Protein AF-A0A0N4XBZ2-F1 (afdb_monomer)

Sequence (329 aa):
MSSLRLQEIYVKHSEMHYFHEVLDFIDYMLSVRQKILSGGVPSEELNCLRIQLAKKIDRGNMLLSLNVTIRNEHGLAFDPDSISFLQTYAEHQNAQKRVAVDSSQVDANEKTPKAFCVLLRVQSIELQMKQNCEISMVLYDFERKQHASDTFTFIWKSNESNSRDLNISGLFANFNQSDIGRRFVLITRVARIAPVEHTSSTLRRNQEPGPTSLYCRQVFAFDFFDMTSVFTNPQPSHDAKDKVIFLNKDQNFDQLLKSLQTTAKVPKLSASSGQPSFIFEDFNDGKILISTQVYTNGLSELKLRRPYLFTRNPPTIISRCDYAGPASG

InterPro domains:
  IPR026791 Dedicator of cytokinesis [PTHR45653] (7-315)
  IPR032376 Dedicator of cytokinesis, N-terminal domain [PF16172] (4-208)
  IPR042455 Dedicator of cytokinesis, N-terminal, subdomain 1 [G3DSA:1.20.1270.350] (3-82)

Structure (mmCIF, N/CA/C/O backbone):
data_AF-A0A0N4XBZ2-F1
#
_entry.id   AF-A0A0N4XBZ2-F1
#
loop_
_atom_site.group_PDB
_atom_site.id
_atom_site.type_symbol
_atom_site.label_atom_id
_atom_site.label_alt_id
_atom_site.label_comp_id
_atom_site.label_asym_id
_atom_site.label_entity_id
_atom_site.label_seq_id
_atom_site.pdbx_PDB_ins_code
_atom_site.Cartn_x
_atom_site.Cartn_y
_atom_site.Cartn_z
_atom_site.occupancy
_atom_site.B_iso_or_equiv
_atom_site.auth_seq_id
_atom_site.auth_comp_id
_atom_site.auth_asym_id
_atom_site.auth_atom_id
_atom_site.pdbx_PDB_model_num
ATOM 1 N N . MET A 1 1 ? -10.948 14.553 27.674 1.00 50.72 1 MET A N 1
ATOM 2 C CA . MET A 1 1 ? -9.859 14.121 28.576 1.00 50.72 1 MET A CA 1
ATOM 3 C C . MET A 1 1 ? -9.055 15.331 28.993 1.00 50.72 1 MET A C 1
ATOM 5 O O . MET A 1 1 ? -8.586 16.052 28.122 1.00 50.72 1 MET A O 1
ATOM 9 N N . SER A 1 2 ? -8.922 15.577 30.292 1.00 50.09 2 SER A N 1
ATOM 10 C CA . SER A 1 2 ? -8.006 16.592 30.810 1.00 50.09 2 SER A CA 1
ATOM 11 C C . SER A 1 2 ? -6.560 16.090 30.698 1.00 50.09 2 SER A C 1
ATOM 13 O O . SER A 1 2 ? -6.276 14.938 31.016 1.00 50.09 2 SER A O 1
ATOM 15 N N . SER A 1 3 ? -5.649 16.963 30.254 1.00 56.03 3 SER A N 1
ATOM 16 C CA . SER A 1 3 ? -4.202 16.698 30.105 1.00 56.03 3 SER A CA 1
ATOM 17 C C . SER A 1 3 ? -3.565 16.050 31.352 1.00 56.03 3 SER A C 1
ATOM 19 O O . SER A 1 3 ? -2.695 15.190 31.252 1.00 56.03 3 SER A O 1
ATOM 21 N N . LEU A 1 4 ? -4.085 16.389 32.535 1.00 62.44 4 LEU A N 1
ATOM 22 C CA . LEU A 1 4 ? -3.616 15.919 33.841 1.00 62.44 4 LEU A CA 1
ATOM 23 C C . LEU A 1 4 ? -3.725 14.396 34.026 1.00 62.44 4 LEU A C 1
ATOM 25 O O . LEU A 1 4 ? -2.802 13.766 34.532 1.00 62.44 4 LEU A O 1
ATOM 29 N N . ARG A 1 5 ? -4.813 13.772 33.559 1.00 68.31 5 ARG A N 1
ATOM 30 C CA . ARG A 1 5 ? -5.012 12.319 33.705 1.00 68.31 5 ARG A CA 1
ATOM 31 C C . ARG A 1 5 ? -4.045 11.509 32.843 1.00 68.31 5 ARG A C 1
ATOM 33 O O . ARG A 1 5 ? -3.635 10.428 33.244 1.00 68.31 5 ARG A O 1
ATOM 40 N N . LEU A 1 6 ? -3.659 12.028 31.676 1.00 66.06 6 LEU A N 1
ATOM 41 C CA . LEU A 1 6 ? -2.675 11.365 30.816 1.00 66.06 6 LEU A CA 1
ATOM 42 C C . LEU A 1 6 ? -1.284 11.372 31.451 1.00 66.06 6 LEU A C 1
ATOM 44 O O . LEU A 1 6 ? -0.578 10.375 31.353 1.00 66.06 6 LEU A O 1
ATOM 48 N N . GLN A 1 7 ? -0.919 12.452 32.146 1.00 66.00 7 GLN A N 1
ATOM 49 C CA . GLN A 1 7 ? 0.324 12.503 32.917 1.00 66.00 7 GLN A CA 1
ATOM 50 C C . GLN A 1 7 ? 0.313 11.483 34.062 1.00 66.00 7 GLN A C 1
ATOM 52 O O . GLN A 1 7 ? 1.292 10.767 34.240 1.00 66.00 7 GLN A O 1
ATOM 57 N N . GLU A 1 8 ? -0.802 11.340 34.784 1.00 71.44 8 GLU A N 1
ATOM 58 C CA . GLU A 1 8 ? -0.942 10.323 35.839 1.00 71.44 8 GLU A CA 1
ATOM 59 C C . GLU A 1 8 ? -0.828 8.887 35.302 1.00 71.44 8 GLU A C 1
ATOM 61 O O . GLU A 1 8 ? -0.140 8.057 35.897 1.00 71.44 8 GLU A O 1
ATOM 66 N N . ILE A 1 9 ? -1.469 8.595 34.164 1.00 67.12 9 ILE A N 1
ATOM 67 C CA . ILE A 1 9 ? -1.391 7.284 33.501 1.00 67.12 9 ILE A CA 1
ATOM 68 C C . ILE A 1 9 ? 0.038 7.017 33.015 1.00 67.12 9 ILE A C 1
ATOM 70 O O . ILE A 1 9 ? 0.555 5.919 33.202 1.00 67.12 9 ILE A O 1
ATOM 74 N N . TYR A 1 10 ? 0.6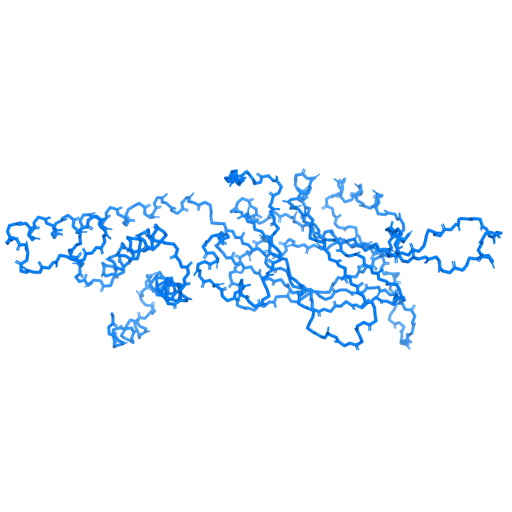96 8.026 32.437 1.00 67.06 10 TYR A N 1
ATOM 75 C CA . TYR A 1 10 ? 2.077 7.924 31.975 1.00 67.06 10 TYR A CA 1
ATOM 76 C C . TYR A 1 10 ? 3.050 7.673 33.129 1.00 67.06 10 TYR A C 1
ATOM 78 O O . TYR A 1 10 ? 3.983 6.900 32.982 1.00 67.06 10 TYR A O 1
ATOM 86 N N . VAL A 1 11 ? 2.837 8.255 34.308 1.00 72.06 11 VAL A N 1
ATOM 87 C CA . VAL A 1 11 ? 3.696 7.990 35.477 1.00 72.06 11 VAL A CA 1
ATOM 88 C C . VAL A 1 11 ? 3.539 6.550 35.989 1.00 72.06 11 VAL A C 1
ATOM 90 O O . VAL A 1 11 ? 4.509 5.973 36.469 1.00 72.06 11 VAL A O 1
ATOM 93 N N . LYS A 1 12 ? 2.359 5.936 35.832 1.00 69.88 12 LYS A N 1
ATOM 94 C CA . LYS A 1 12 ? 2.059 4.555 36.268 1.00 69.88 12 LYS A CA 1
ATOM 95 C C . LYS A 1 12 ? 2.174 3.502 35.154 1.00 69.88 12 LYS A C 1
ATOM 97 O O . LYS A 1 12 ? 1.748 2.364 35.335 1.00 69.88 12 LYS A O 1
ATOM 102 N N . HIS A 1 13 ? 2.724 3.867 33.993 1.00 66.25 13 HIS A N 1
ATOM 103 C CA . HIS A 1 13 ? 2.667 3.048 32.775 1.00 66.25 13 HIS A CA 1
ATOM 104 C C . HIS A 1 13 ? 3.322 1.662 32.906 1.00 66.25 13 HIS A C 1
ATOM 106 O O . HIS A 1 13 ? 2.907 0.737 32.214 1.00 66.25 13 HIS A O 1
ATOM 112 N N . SER A 1 14 ? 4.303 1.495 33.800 1.00 59.41 14 SER A N 1
ATOM 113 C CA . SER A 1 14 ? 4.997 0.220 34.033 1.00 59.41 14 SER A CA 1
ATOM 114 C C . SER A 1 14 ? 4.097 -0.893 34.585 1.00 59.41 14 SER A C 1
ATOM 116 O O . SER A 1 14 ? 4.443 -2.062 34.458 1.00 59.41 14 SER A O 1
ATOM 118 N N . GLU A 1 15 ? 2.944 -0.548 35.167 1.00 61.72 15 GLU A N 1
ATOM 119 C CA . GLU A 1 15 ? 1.984 -1.492 35.766 1.00 61.72 15 GLU A CA 1
ATOM 120 C C . GLU A 1 15 ? 0.685 -1.621 34.946 1.00 61.72 15 GLU A C 1
ATOM 122 O O . GLU A 1 15 ? -0.239 -2.341 35.323 1.00 61.72 15 GLU A O 1
ATOM 127 N N . MET A 1 16 ? 0.590 -0.917 33.814 1.00 65.81 16 MET A N 1
ATOM 128 C CA . MET A 1 16 ? -0.647 -0.763 33.046 1.00 65.81 16 MET A CA 1
ATOM 129 C C . MET A 1 16 ? -0.583 -1.560 31.741 1.00 65.81 16 MET A C 1
ATOM 131 O O . MET A 1 16 ? -0.179 -1.043 30.700 1.00 65.81 16 MET A O 1
ATOM 135 N N . HIS A 1 17 ? -1.051 -2.810 31.771 1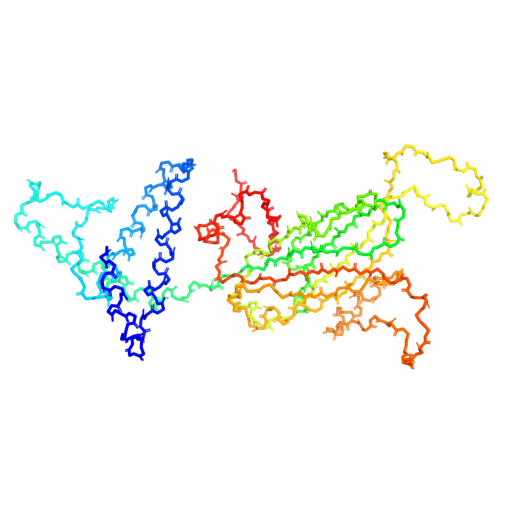.00 68.94 17 HIS A N 1
ATOM 136 C CA . HIS A 1 17 ? -1.089 -3.697 30.595 1.00 68.94 17 HIS A CA 1
ATOM 137 C C . HIS A 1 17 ? -1.880 -3.136 29.398 1.00 68.94 17 HIS A C 1
ATOM 139 O O . HIS A 1 17 ? -1.663 -3.555 28.266 1.00 68.94 17 HIS A O 1
ATOM 145 N N . TYR A 1 18 ? -2.761 -2.163 29.631 1.00 70.00 18 TYR A N 1
ATOM 146 C CA . TYR A 1 18 ? -3.612 -1.536 28.620 1.00 70.00 18 TYR A CA 1
ATOM 147 C C . TYR A 1 18 ? -3.115 -0.164 28.135 1.00 70.00 18 TYR A C 1
ATOM 149 O O . TYR A 1 18 ? -3.798 0.515 27.368 1.00 70.00 18 TYR A O 1
ATOM 157 N N . PHE A 1 19 ? -1.923 0.275 28.557 1.00 74.38 19 PHE A N 1
ATOM 158 C CA . PHE A 1 19 ? -1.383 1.585 28.178 1.00 74.38 19 PHE A CA 1
ATOM 159 C C . PHE A 1 19 ? -1.234 1.750 26.657 1.00 74.38 19 PHE A C 1
ATOM 161 O O . PHE A 1 19 ? -1.589 2.793 26.110 1.00 74.38 19 PHE A O 1
ATOM 168 N N . HIS A 1 20 ? -0.773 0.706 25.960 1.00 73.94 20 HIS A N 1
ATOM 169 C CA . HIS A 1 20 ? -0.638 0.734 24.502 1.00 73.94 20 HIS A CA 1
ATOM 170 C C . HIS A 1 20 ? -1.999 0.856 23.797 1.00 73.94 20 HIS A C 1
ATOM 172 O O . HIS A 1 20 ? -2.135 1.658 22.878 1.00 73.94 20 HIS A O 1
ATOM 178 N N . GLU A 1 21 ? -3.029 0.161 24.295 1.00 73.88 21 GLU A N 1
ATOM 179 C CA . GLU A 1 21 ? -4.399 0.250 23.768 1.00 73.88 21 GLU A CA 1
ATOM 180 C C . GLU A 1 21 ? -4.964 1.675 23.922 1.00 73.88 21 GLU A C 1
ATOM 182 O O . GLU A 1 21 ? -5.586 2.215 23.008 1.00 73.88 21 GLU A O 1
ATOM 187 N N . VAL A 1 22 ? -4.678 2.340 25.049 1.00 77.50 22 VAL A N 1
ATOM 188 C CA . VAL A 1 22 ? -5.063 3.743 25.274 1.00 77.50 22 VAL A CA 1
ATOM 189 C C . VAL A 1 22 ? -4.356 4.684 24.296 1.00 77.50 22 VAL A C 1
ATOM 191 O O . VAL A 1 22 ? -4.998 5.589 23.758 1.00 77.50 22 VAL A O 1
ATOM 194 N N . LEU A 1 23 ? -3.060 4.485 24.038 1.00 80.75 23 LEU A N 1
ATOM 195 C CA . LEU A 1 23 ? -2.320 5.286 23.057 1.00 80.75 23 LEU A CA 1
ATOM 196 C C . LEU A 1 23 ? -2.861 5.089 21.637 1.00 80.75 23 LEU A C 1
ATOM 198 O O . LEU A 1 23 ? -3.063 6.075 20.929 1.00 80.75 23 LEU A O 1
ATOM 202 N N . ASP A 1 24 ? -3.166 3.849 21.253 1.00 76.62 24 ASP A N 1
ATOM 203 C CA . ASP A 1 24 ? -3.782 3.531 19.964 1.00 76.62 24 ASP A CA 1
ATOM 204 C C . ASP A 1 24 ? -5.154 4.186 19.804 1.00 76.62 24 ASP A C 1
ATOM 206 O O . ASP A 1 24 ? -5.482 4.699 18.727 1.00 76.62 24 ASP A O 1
ATOM 210 N N . PHE A 1 25 ? -5.957 4.220 20.874 1.00 81.06 25 PHE A N 1
ATOM 211 C CA . PHE A 1 25 ? -7.207 4.968 20.865 1.00 81.06 25 PHE A CA 1
ATOM 212 C C . PHE A 1 25 ? -6.957 6.456 20.667 1.00 81.06 25 PHE A C 1
ATOM 214 O O . PHE A 1 25 ? -7.593 7.051 19.804 1.00 81.06 25 PHE A O 1
ATOM 221 N N . ILE A 1 26 ? -6.029 7.065 21.403 1.00 83.00 26 ILE A N 1
ATOM 222 C CA . ILE A 1 26 ? -5.733 8.497 21.265 1.00 83.00 26 ILE A CA 1
ATOM 223 C C . ILE A 1 26 ? -5.278 8.833 19.840 1.00 83.00 26 ILE A C 1
ATOM 225 O O . ILE A 1 26 ? -5.805 9.783 19.257 1.00 83.00 26 ILE A O 1
ATOM 229 N N . ASP A 1 27 ? -4.373 8.043 19.258 1.00 80.94 27 ASP A N 1
ATOM 230 C CA . ASP A 1 27 ? -3.889 8.229 17.884 1.00 80.94 27 ASP A CA 1
ATOM 231 C C . ASP A 1 27 ? -5.041 8.162 16.872 1.00 80.94 27 ASP A C 1
ATOM 233 O O . ASP A 1 27 ? -5.241 9.083 16.075 1.00 80.94 27 ASP A O 1
ATOM 237 N N . TYR A 1 28 ? -5.894 7.138 16.986 1.00 81.50 28 TYR A N 1
ATOM 238 C CA . TYR A 1 28 ? -7.099 7.018 16.167 1.00 81.50 28 TYR A CA 1
ATOM 239 C C . TYR A 1 28 ? -8.035 8.231 16.328 1.00 81.50 28 TYR A C 1
ATOM 241 O O . TYR A 1 28 ? -8.613 8.710 15.351 1.00 81.50 28 TYR A O 1
ATOM 249 N N . MET A 1 29 ? -8.189 8.779 17.539 1.00 84.62 29 MET A N 1
ATOM 250 C CA . MET A 1 29 ? -9.061 9.939 17.759 1.00 84.62 29 MET A CA 1
ATOM 251 C C . MET A 1 29 ? -8.513 11.240 17.213 1.00 84.62 29 MET A C 1
ATOM 253 O O . MET A 1 29 ? -9.278 12.046 16.674 1.00 84.62 29 MET A O 1
ATOM 257 N N . LEU A 1 30 ? -7.202 11.429 17.286 1.00 85.88 30 LEU A N 1
ATOM 258 C CA . LEU A 1 30 ? -6.545 12.560 16.652 1.00 85.88 30 LEU A CA 1
ATOM 259 C C . LEU A 1 30 ? -6.655 12.476 15.128 1.00 85.88 30 LEU A C 1
ATOM 261 O O . LEU A 1 30 ? -6.949 13.490 14.493 1.00 85.88 30 LEU A O 1
ATOM 265 N N . SER A 1 31 ? -6.518 11.282 14.549 1.00 83.12 31 SER A N 1
ATOM 266 C CA . SER A 1 31 ? -6.612 11.095 13.101 1.00 83.12 31 SER A CA 1
ATOM 267 C C . SER A 1 31 ? -8.033 11.330 12.571 1.00 83.12 31 SER A C 1
ATOM 269 O O . SER A 1 31 ? -8.220 12.056 11.592 1.00 83.12 31 SER A O 1
ATOM 271 N N . VAL A 1 32 ? -9.059 10.812 13.262 1.00 83.81 32 VAL A N 1
ATOM 272 C CA . VAL A 1 32 ? -10.469 11.087 12.937 1.00 83.81 32 VAL A CA 1
ATOM 273 C C . VAL A 1 32 ? -10.766 12.580 13.062 1.00 83.81 32 VAL A C 1
ATOM 275 O O . VAL A 1 32 ? -11.384 13.157 12.168 1.00 83.81 32 VAL A O 1
ATOM 278 N N . ARG A 1 33 ? -10.288 13.239 14.127 1.00 87.19 33 ARG A N 1
ATOM 279 C CA . ARG A 1 33 ? -10.445 14.690 14.297 1.00 87.19 33 ARG A CA 1
ATOM 280 C C . ARG A 1 33 ? -9.815 15.454 13.135 1.00 87.19 33 ARG A C 1
ATOM 282 O O . ARG A 1 33 ? -10.457 16.346 12.589 1.00 87.19 33 ARG A O 1
ATOM 289 N N . GLN A 1 34 ? -8.590 15.106 12.746 1.00 84.38 34 GLN A N 1
ATOM 290 C CA . GLN A 1 34 ? -7.905 15.741 11.621 1.00 84.38 34 GLN A CA 1
ATOM 291 C C . GLN A 1 34 ? -8.692 15.573 10.316 1.00 84.38 34 GLN A C 1
ATOM 293 O O . GLN A 1 34 ? -8.839 16.540 9.574 1.00 84.38 34 GLN A O 1
ATOM 298 N N . LYS A 1 35 ? -9.250 14.382 10.069 1.00 81.06 35 LYS A N 1
ATOM 299 C CA . LYS A 1 35 ? -10.081 14.097 8.893 1.00 81.06 35 LYS A CA 1
ATOM 300 C C . LYS A 1 35 ? -11.396 14.881 8.879 1.00 81.06 35 LYS A C 1
ATOM 302 O O . LYS A 1 35 ? -11.819 15.345 7.830 1.00 81.06 35 LYS A O 1
ATOM 307 N N . ILE A 1 36 ? -12.047 15.056 10.027 1.00 82.00 36 ILE A N 1
ATOM 308 C CA . ILE A 1 36 ? -13.262 15.883 10.115 1.00 82.00 36 ILE A CA 1
ATOM 309 C C . ILE A 1 36 ? -12.919 17.356 9.841 1.00 82.00 36 ILE A C 1
ATOM 311 O O . ILE A 1 36 ? -13.639 18.036 9.114 1.00 82.00 36 ILE A O 1
ATOM 315 N N . LEU A 1 37 ? -11.803 17.842 10.394 1.00 84.00 37 LEU A N 1
ATOM 316 C CA . LEU A 1 37 ? -11.367 19.233 10.248 1.00 84.00 37 LEU A CA 1
ATOM 317 C C . LEU A 1 37 ? -10.812 19.569 8.859 1.00 84.00 37 LEU A C 1
ATOM 319 O O . LEU A 1 37 ? -10.820 20.739 8.491 1.00 84.00 37 LEU A O 1
ATOM 323 N N . SER A 1 38 ? -10.343 18.586 8.084 1.00 82.25 38 SER A N 1
ATOM 324 C CA . SER A 1 38 ? -9.816 18.837 6.736 1.00 82.25 38 SER A CA 1
ATOM 325 C C . SER A 1 38 ? -10.883 19.298 5.740 1.00 82.25 38 SER A C 1
ATOM 327 O O . SER A 1 38 ? -10.534 19.804 4.678 1.00 82.25 38 SER A O 1
ATOM 329 N N . GLY A 1 39 ? -12.170 19.131 6.066 1.00 75.50 39 GLY A N 1
ATOM 330 C CA . GLY A 1 39 ? -13.272 19.368 5.136 1.00 75.50 39 GLY A CA 1
ATOM 331 C C . GLY A 1 39 ? -13.334 18.305 4.031 1.00 75.50 39 GLY A C 1
ATOM 332 O O . GLY A 1 39 ? -12.382 17.561 3.802 1.00 75.50 39 GLY A O 1
ATOM 333 N N . GLY A 1 40 ? -14.486 18.188 3.365 1.00 79.19 40 GLY A N 1
ATOM 334 C CA . GLY A 1 40 ? -14.662 17.277 2.222 1.00 79.19 40 GLY A CA 1
ATOM 335 C C . GLY A 1 40 ? -15.021 15.823 2.558 1.00 79.19 40 GLY A C 1
ATOM 336 O O . GLY A 1 40 ? -14.989 14.980 1.667 1.00 79.19 40 GLY A O 1
ATOM 337 N N . VAL A 1 41 ? -15.385 15.514 3.806 1.00 79.44 41 VAL A N 1
ATOM 338 C CA . VAL A 1 41 ? -15.916 14.190 4.174 1.00 79.44 41 VAL A CA 1
ATOM 339 C C . VAL A 1 41 ? -17.427 14.151 3.889 1.00 79.44 41 VAL A C 1
ATOM 341 O O . VAL A 1 41 ? -18.148 15.014 4.400 1.00 79.44 41 VAL A O 1
ATOM 344 N N . PRO A 1 42 ? -17.938 13.185 3.103 1.00 86.31 42 PRO A N 1
ATOM 345 C CA . PRO A 1 42 ? -19.371 13.027 2.856 1.00 86.31 42 PRO A CA 1
ATOM 346 C C . PRO A 1 42 ? -20.179 12.858 4.150 1.00 86.31 42 PRO A C 1
ATOM 348 O O . PRO A 1 42 ? -19.699 12.276 5.122 1.00 86.31 42 PRO A O 1
ATOM 351 N N . SER A 1 43 ? -21.436 13.317 4.157 1.00 83.06 43 SER A N 1
ATOM 352 C CA . SER A 1 43 ? -22.294 13.285 5.357 1.00 83.06 43 SER A CA 1
ATOM 353 C C . SER A 1 43 ? -22.499 11.870 5.916 1.00 83.06 43 SER A C 1
ATOM 355 O O . SER A 1 43 ? -22.466 11.677 7.131 1.00 83.06 43 SER A O 1
ATOM 357 N N . GLU A 1 44 ? -22.617 10.874 5.037 1.00 84.06 44 GLU A N 1
ATOM 358 C CA . GLU A 1 44 ? -22.740 9.469 5.437 1.00 84.06 44 GLU A CA 1
ATOM 359 C C . GLU A 1 44 ? -21.476 8.961 6.146 1.00 84.06 44 GLU A C 1
ATOM 361 O O . GLU A 1 44 ? -21.535 8.369 7.225 1.00 84.06 44 GLU A O 1
ATOM 366 N N . GLU A 1 45 ? -20.304 9.278 5.593 1.00 83.56 45 GLU A N 1
ATOM 367 C CA . GLU A 1 45 ? -19.026 8.917 6.202 1.00 83.56 45 GLU A CA 1
ATOM 368 C C . GLU A 1 45 ? -18.819 9.642 7.543 1.00 83.56 45 GLU A C 1
ATOM 370 O O . GLU A 1 45 ? -18.351 9.032 8.504 1.00 83.56 45 GLU A O 1
ATOM 375 N N . LEU A 1 46 ? -19.238 10.907 7.657 1.00 85.06 46 LEU A N 1
ATOM 376 C CA . LEU A 1 46 ? -19.224 11.646 8.924 1.00 85.06 46 LEU A CA 1
ATOM 377 C C . LEU A 1 46 ? -20.117 10.996 9.989 1.00 85.06 46 LEU A C 1
ATOM 379 O O . LEU A 1 46 ? -19.699 10.880 11.144 1.00 85.06 46 LEU A O 1
ATOM 383 N N . ASN A 1 47 ? -21.321 10.550 9.621 1.00 85.31 47 ASN A N 1
ATOM 384 C CA . ASN A 1 47 ? -22.226 9.854 10.538 1.00 85.31 47 ASN A CA 1
ATOM 385 C C . ASN A 1 47 ? -21.614 8.539 11.035 1.00 85.31 47 ASN A C 1
ATOM 387 O O . ASN A 1 47 ? -21.613 8.278 12.242 1.00 85.31 47 ASN A O 1
ATOM 391 N N . CYS A 1 48 ? -21.034 7.749 10.130 1.00 85.50 48 CYS A N 1
ATOM 392 C CA . CYS A 1 48 ? -20.346 6.510 10.481 1.00 85.50 48 CYS A CA 1
ATOM 393 C C . CYS A 1 48 ? -19.153 6.771 11.417 1.00 85.50 48 CYS A C 1
ATOM 395 O O . CYS A 1 48 ? -19.039 6.147 12.478 1.00 85.50 48 CYS A O 1
ATOM 397 N N . LEU A 1 49 ? -18.308 7.756 11.086 1.00 85.81 49 LEU A N 1
ATOM 398 C CA . LEU A 1 49 ? -17.172 8.157 11.918 1.00 85.81 49 LEU A CA 1
ATOM 399 C C . LEU A 1 49 ? -17.618 8.600 13.313 1.00 85.81 49 LEU A C 1
ATOM 401 O O . LEU A 1 49 ? -16.987 8.200 14.288 1.00 85.81 49 LEU A O 1
ATOM 405 N N . ARG A 1 50 ? -18.710 9.366 13.433 1.00 87.19 50 ARG A N 1
ATOM 406 C CA . ARG A 1 50 ? -19.256 9.811 14.727 1.00 87.19 50 ARG A CA 1
ATOM 407 C C . ARG A 1 50 ? -19.667 8.636 15.609 1.00 87.19 50 ARG A C 1
ATOM 409 O O . ARG A 1 50 ? -19.312 8.613 16.787 1.00 87.19 50 ARG A O 1
ATOM 416 N N . ILE A 1 51 ? -20.395 7.668 15.058 1.00 88.12 51 ILE A N 1
ATOM 417 C CA . ILE A 1 51 ? -20.851 6.494 15.815 1.00 88.12 51 ILE A CA 1
ATOM 418 C C . ILE A 1 51 ? -19.645 5.667 16.280 1.00 88.12 51 ILE A C 1
ATOM 420 O O . ILE A 1 51 ? -19.574 5.275 17.444 1.00 88.12 51 ILE A O 1
ATOM 424 N N . GLN A 1 52 ? -18.657 5.445 15.409 1.00 85.94 52 GLN A N 1
ATOM 425 C CA . GLN A 1 52 ? -17.439 4.710 15.772 1.00 85.94 52 GLN A CA 1
ATOM 426 C C . GLN A 1 52 ? -16.585 5.449 16.813 1.00 85.94 52 GLN A C 1
ATOM 428 O O . GLN A 1 52 ? -16.062 4.832 17.741 1.00 85.94 52 GLN A O 1
ATOM 433 N N . LEU A 1 53 ? -16.455 6.769 16.667 1.00 87.88 53 LEU A N 1
ATOM 434 C CA . LEU A 1 53 ? -15.790 7.676 17.604 1.00 87.88 53 LEU A CA 1
ATOM 435 C C . LEU A 1 53 ? -16.429 7.585 18.994 1.00 87.88 53 LEU A C 1
ATOM 437 O O . LEU A 1 53 ? -15.722 7.377 19.975 1.00 87.88 53 LEU A O 1
ATOM 441 N N . ALA A 1 54 ? -17.758 7.670 19.072 1.00 88.50 54 ALA A N 1
ATOM 442 C CA . ALA A 1 54 ? -18.505 7.536 20.319 1.00 88.50 54 ALA A CA 1
ATOM 443 C C . ALA A 1 54 ? -18.219 6.199 21.022 1.00 88.50 54 ALA A C 1
ATOM 445 O O . ALA A 1 54 ? -17.828 6.200 22.187 1.00 88.50 54 ALA A O 1
ATOM 446 N N . LYS A 1 55 ? -18.306 5.077 20.295 1.00 86.94 55 LYS A N 1
ATOM 447 C CA . LYS A 1 55 ? -18.017 3.739 20.841 1.00 86.94 55 LYS A CA 1
ATOM 448 C C . LYS A 1 55 ? -16.591 3.617 21.386 1.00 86.94 55 LYS A C 1
ATOM 450 O O . LYS A 1 55 ? -16.392 3.114 22.488 1.00 86.94 55 LYS A O 1
ATOM 455 N N . LYS A 1 56 ? -15.591 4.104 20.640 1.00 85.88 56 LYS A N 1
ATOM 456 C CA . LYS A 1 56 ? -14.182 4.064 21.070 1.00 85.88 56 LYS A CA 1
ATOM 457 C C . LYS A 1 56 ? -13.906 4.963 22.276 1.00 85.88 56 LYS A C 1
ATOM 459 O O . LYS A 1 56 ? -13.148 4.560 23.153 1.00 85.88 56 LYS A O 1
ATOM 464 N N . ILE A 1 57 ? -14.546 6.131 22.366 1.00 87.81 57 ILE A N 1
ATOM 465 C CA . ILE A 1 57 ? -14.467 6.993 23.557 1.00 87.81 57 ILE A CA 1
ATOM 466 C C . ILE A 1 57 ? -15.064 6.284 24.771 1.00 87.81 57 ILE A C 1
ATOM 468 O O . ILE A 1 57 ? -14.444 6.263 25.830 1.00 87.81 57 ILE A O 1
ATOM 472 N N . ASP A 1 58 ? -16.248 5.695 24.622 1.00 88.19 58 ASP A N 1
ATOM 473 C CA . ASP A 1 58 ? -16.942 5.026 25.721 1.00 88.19 58 ASP A CA 1
ATOM 474 C C . ASP A 1 58 ? -16.150 3.801 26.221 1.00 88.19 58 ASP A C 1
ATOM 476 O O . ASP A 1 58 ? -16.038 3.590 27.430 1.00 88.19 58 ASP A O 1
ATOM 480 N N . ARG A 1 59 ? -15.491 3.065 25.312 1.00 83.25 59 ARG A N 1
ATOM 481 C CA . ARG A 1 59 ? -14.526 2.006 25.655 1.00 83.25 59 ARG A CA 1
ATOM 482 C C . ARG A 1 59 ? -13.297 2.545 26.383 1.00 83.25 59 ARG A C 1
ATOM 484 O O . ARG A 1 59 ? -12.929 2.007 27.423 1.00 83.25 59 ARG A O 1
ATOM 491 N N . GLY A 1 60 ? -12.677 3.609 25.873 1.00 83.06 60 GLY A N 1
ATOM 492 C CA . GLY A 1 60 ? -11.539 4.249 26.534 1.00 83.06 60 GLY A CA 1
ATOM 493 C C . GLY A 1 60 ? -11.895 4.742 27.939 1.00 83.06 60 GLY A C 1
ATOM 494 O O . GLY A 1 60 ? -11.104 4.588 28.865 1.00 83.06 60 GLY A O 1
ATOM 495 N N . ASN A 1 61 ? -13.111 5.263 28.124 1.00 87.00 61 ASN A N 1
ATOM 496 C CA . ASN A 1 61 ? -13.621 5.639 29.437 1.00 87.00 61 ASN A CA 1
ATOM 497 C C . ASN A 1 61 ? -13.720 4.421 30.360 1.00 87.00 61 ASN A C 1
ATOM 499 O O . ASN A 1 61 ? -13.184 4.478 31.460 1.00 87.00 61 ASN A O 1
ATOM 503 N N . MET A 1 62 ? -14.311 3.310 29.913 1.00 84.25 62 MET A N 1
ATOM 504 C CA . MET A 1 62 ? -14.375 2.079 30.710 1.00 84.25 62 MET A CA 1
ATOM 505 C C . MET A 1 62 ? -12.983 1.568 31.107 1.00 84.25 62 MET A C 1
ATOM 507 O O . MET A 1 62 ? -12.749 1.291 32.281 1.00 84.25 62 MET A O 1
ATOM 511 N N . LEU A 1 63 ? -12.052 1.495 30.153 1.00 79.44 63 LEU A N 1
ATOM 512 C CA . LEU A 1 63 ? -10.682 1.020 30.372 1.00 79.44 63 LEU A CA 1
ATOM 513 C C . LEU A 1 63 ? -9.930 1.873 31.403 1.00 79.44 63 LEU A C 1
ATOM 515 O O . LEU A 1 63 ? -9.158 1.372 32.214 1.00 79.44 63 LEU A O 1
ATOM 519 N N . LEU A 1 64 ? -10.203 3.176 31.407 1.00 80.44 64 LEU A N 1
ATOM 520 C CA . LEU A 1 64 ? -9.629 4.134 32.347 1.00 80.44 64 LEU A CA 1
ATOM 521 C C . LEU A 1 64 ? -10.450 4.300 33.629 1.00 80.44 64 LEU A C 1
ATOM 523 O O . LEU A 1 64 ? -10.161 5.199 34.424 1.00 80.44 64 LEU A O 1
ATOM 527 N N . SER A 1 65 ? -11.460 3.449 33.836 1.00 82.50 65 SER A N 1
ATOM 528 C CA . SER A 1 65 ? -12.382 3.509 34.976 1.00 82.50 65 SER A CA 1
ATOM 529 C C . SER A 1 65 ? -13.057 4.883 35.129 1.00 82.50 65 SER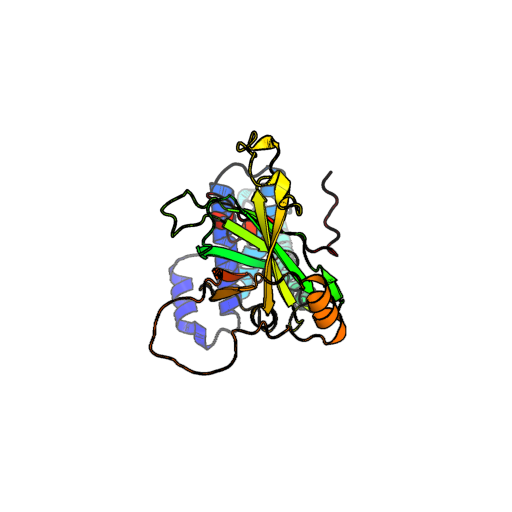 A C 1
ATOM 531 O O . SER A 1 65 ? -13.202 5.415 36.229 1.00 82.50 65 SER A O 1
ATOM 533 N N . LEU A 1 66 ? -13.437 5.485 34.002 1.00 84.25 66 LEU A N 1
ATOM 534 C CA . LEU A 1 66 ? -14.207 6.720 33.892 1.00 84.25 66 LEU A CA 1
ATOM 535 C C . LEU A 1 66 ? -15.675 6.412 33.582 1.00 84.25 66 LEU A C 1
ATOM 537 O O . LEU A 1 66 ? -16.012 5.384 32.992 1.00 84.25 66 LEU A O 1
ATOM 541 N N . ASN A 1 67 ? -16.554 7.354 33.919 1.00 86.31 67 ASN A N 1
ATOM 542 C CA . ASN A 1 67 ? -17.977 7.227 33.625 1.00 86.31 67 ASN A CA 1
ATOM 543 C C . ASN A 1 67 ? -18.229 7.192 32.111 1.00 86.31 67 ASN A C 1
ATOM 545 O O . ASN A 1 67 ? -17.801 8.076 31.365 1.00 86.31 67 ASN A O 1
ATOM 549 N N . VAL A 1 68 ? -18.980 6.184 31.671 1.00 87.88 68 VAL A N 1
ATOM 550 C CA . VAL A 1 68 ? -19.461 6.075 30.292 1.00 87.88 68 VAL A CA 1
ATOM 551 C C . VAL A 1 68 ? -20.592 7.080 30.066 1.00 87.88 68 VAL A C 1
ATOM 553 O O . VAL A 1 68 ? -21.470 7.249 30.913 1.00 87.88 68 VAL A O 1
ATOM 556 N N . THR A 1 69 ? -20.573 7.768 28.924 1.00 90.44 69 THR A N 1
ATOM 557 C CA . THR A 1 69 ? -21.617 8.732 28.560 1.00 90.44 69 THR A CA 1
ATOM 558 C C . THR A 1 69 ? -22.854 8.001 28.036 1.00 90.44 69 THR A C 1
ATOM 560 O O . THR A 1 69 ? -22.743 7.086 27.223 1.00 90.44 69 THR A O 1
ATOM 563 N N . ILE A 1 70 ? -24.049 8.422 28.457 1.00 91.06 70 ILE A N 1
ATOM 564 C CA . ILE A 1 70 ? -25.301 7.932 27.869 1.00 91.06 70 ILE A CA 1
ATOM 565 C C . ILE A 1 70 ? -25.500 8.559 26.487 1.00 91.06 70 ILE A C 1
ATOM 567 O O . ILE A 1 70 ? -25.556 9.780 26.338 1.00 91.06 70 ILE A O 1
ATOM 571 N N . ARG A 1 71 ? -25.569 7.713 25.459 1.00 90.50 71 ARG A N 1
ATOM 572 C CA . ARG A 1 71 ? -25.691 8.124 24.056 1.00 90.50 71 ARG A CA 1
ATOM 573 C C . ARG A 1 71 ? -26.845 7.415 23.367 1.00 90.50 71 ARG A C 1
ATOM 575 O O . ARG A 1 71 ? -27.107 6.248 23.670 1.00 90.50 71 ARG A O 1
ATOM 582 N N . ASN A 1 72 ? -27.465 8.108 22.418 1.00 87.69 72 ASN A N 1
ATOM 583 C CA . ASN A 1 72 ? -28.457 7.549 21.507 1.00 87.69 72 ASN A CA 1
ATOM 584 C C . ASN A 1 72 ? -27.802 6.721 20.382 1.00 87.69 72 ASN A C 1
ATOM 586 O O . ASN A 1 72 ? -26.575 6.631 20.277 1.00 87.69 72 ASN A O 1
ATOM 590 N N . GLU A 1 73 ? -28.624 6.138 19.508 1.00 84.69 73 GLU A N 1
ATOM 591 C CA . GLU A 1 73 ? -28.184 5.275 18.398 1.00 84.69 73 GLU A CA 1
ATOM 592 C C . GLU A 1 73 ? -27.267 5.984 17.387 1.00 84.69 73 GLU A C 1
ATOM 594 O O . GLU A 1 73 ? -26.430 5.355 16.742 1.00 84.69 73 GLU A O 1
ATOM 599 N N . HIS A 1 74 ? -27.355 7.312 17.293 1.00 85.44 74 HIS A N 1
ATOM 600 C CA . HIS A 1 74 ? -26.516 8.128 16.416 1.00 85.44 74 HIS A CA 1
ATOM 601 C C . HIS A 1 74 ? -25.169 8.525 17.048 1.00 85.44 74 HIS A C 1
ATOM 603 O O . HIS A 1 74 ? -24.389 9.255 16.426 1.00 85.44 74 HIS A O 1
ATOM 609 N N . GLY A 1 75 ? -24.880 8.066 18.272 1.00 83.81 75 GLY A N 1
ATOM 610 C CA . GLY A 1 75 ? -23.658 8.382 19.016 1.00 83.81 75 GLY A CA 1
ATOM 611 C C . GLY A 1 75 ? -23.662 9.765 19.679 1.00 83.81 75 GLY A C 1
ATOM 612 O O . GLY A 1 75 ? -22.621 10.211 20.172 1.00 83.81 75 GLY A O 1
ATOM 613 N N . LEU A 1 76 ? -24.806 10.454 19.706 1.00 89.50 76 LEU A N 1
ATOM 614 C CA . LEU A 1 76 ? -24.970 11.743 20.380 1.00 89.50 76 LEU A CA 1
ATOM 615 C C . LEU A 1 76 ? -25.316 11.523 21.853 1.00 89.50 76 LEU A C 1
ATOM 617 O O . LEU A 1 76 ? -26.073 10.612 22.179 1.00 89.50 76 LEU A O 1
ATOM 621 N N . ALA A 1 77 ? -24.752 12.349 22.734 1.00 89.94 77 ALA A N 1
ATOM 622 C CA . ALA A 1 77 ? -25.097 12.318 24.151 1.00 89.94 77 ALA A CA 1
ATOM 623 C C . ALA A 1 77 ? -26.547 12.776 24.353 1.00 89.94 77 ALA A C 1
ATOM 625 O O . ALA A 1 77 ? -27.006 13.676 23.649 1.00 89.94 77 ALA A O 1
ATOM 626 N N . PHE A 1 78 ? -27.251 12.157 25.300 1.00 88.31 78 PHE A N 1
ATOM 627 C CA . PHE A 1 78 ? -28.563 12.653 25.709 1.00 88.31 78 PHE A CA 1
ATOM 628 C C . PHE A 1 78 ? -28.423 14.008 26.398 1.00 88.31 78 PHE A C 1
ATOM 630 O O . PHE A 1 78 ? -27.517 14.208 27.210 1.00 88.31 78 PHE A O 1
ATOM 637 N N . ASP A 1 79 ? -29.333 14.919 26.073 1.00 87.00 79 ASP A N 1
ATOM 638 C CA . ASP A 1 79 ? -29.469 16.185 26.780 1.00 87.00 79 ASP A CA 1
ATOM 639 C C . ASP A 1 79 ? -30.150 15.923 28.139 1.00 87.00 79 ASP A C 1
ATOM 641 O O . ASP A 1 79 ? -31.239 15.333 28.135 1.00 87.00 79 ASP A O 1
ATOM 645 N N . PRO A 1 80 ? -29.537 16.299 29.283 1.00 84.38 80 PRO A N 1
ATOM 646 C CA . PRO A 1 80 ? -30.099 16.069 30.615 1.00 84.38 80 PRO A CA 1
ATOM 647 C C . PRO A 1 80 ? -31.534 16.574 30.785 1.00 84.38 80 PRO A C 1
ATOM 649 O O . PRO A 1 80 ? -32.311 15.937 31.491 1.00 84.38 80 PRO A O 1
ATOM 652 N N . ASP A 1 81 ? -31.896 17.660 30.099 1.00 86.31 81 ASP A N 1
ATOM 653 C CA . ASP A 1 81 ? -33.227 18.272 30.196 1.00 86.31 81 ASP A CA 1
ATOM 654 C C . ASP A 1 81 ? -34.280 17.546 29.337 1.00 86.31 81 ASP A C 1
ATOM 656 O O . ASP A 1 81 ? -35.484 17.735 29.507 1.00 86.31 81 ASP A O 1
ATOM 660 N N . SER A 1 82 ? -33.835 16.674 28.427 1.00 85.06 82 SER A N 1
ATOM 661 C CA . SER A 1 82 ? -34.689 15.935 27.488 1.00 85.06 82 SER A CA 1
ATOM 662 C C . SER A 1 82 ? -35.016 14.503 27.928 1.00 85.06 82 SER A C 1
ATOM 664 O O . SER A 1 82 ? -35.856 13.849 27.307 1.00 85.06 82 SER A O 1
ATOM 666 N N . ILE A 1 83 ? -34.351 13.991 28.971 1.00 88.19 83 ILE A N 1
ATOM 667 C CA . ILE A 1 83 ? -34.420 12.585 29.384 1.00 88.19 83 ILE A CA 1
ATOM 668 C C . ILE A 1 83 ? -35.008 12.441 30.793 1.00 88.19 83 ILE A C 1
ATOM 670 O O . ILE A 1 83 ? -34.580 13.077 31.752 1.00 88.19 83 ILE A O 1
ATOM 674 N N . SER A 1 84 ? -36.011 11.571 30.939 1.00 91.81 84 SER A N 1
ATOM 675 C CA . SER A 1 84 ? -36.612 11.305 32.252 1.00 91.81 84 SER A CA 1
ATOM 676 C C . SER A 1 84 ? -35.662 10.518 33.160 1.00 91.81 84 SER A C 1
ATOM 678 O O . SER A 1 84 ? -34.872 9.709 32.683 1.00 91.81 84 SER A O 1
ATOM 680 N N . PHE A 1 85 ? -35.786 10.668 34.484 1.00 89.88 85 PHE A N 1
ATOM 681 C CA . PHE A 1 85 ? -34.951 9.943 35.455 1.00 89.88 85 PHE A CA 1
ATOM 682 C C . PHE A 1 85 ? -34.949 8.418 35.240 1.00 89.88 85 PHE A C 1
ATOM 684 O O . PHE A 1 85 ? -33.895 7.780 35.268 1.00 89.88 85 PHE A O 1
ATOM 691 N N . LEU A 1 86 ? -36.124 7.831 34.981 1.00 91.25 86 LEU A N 1
ATOM 692 C CA . LEU A 1 86 ? -36.256 6.392 34.746 1.00 91.25 86 LEU A CA 1
ATOM 693 C C . LEU A 1 86 ? -35.544 5.966 33.454 1.00 91.25 86 LEU A C 1
ATOM 695 O O . LEU A 1 86 ? -34.853 4.947 33.426 1.00 91.25 86 LEU A O 1
ATOM 699 N N . GLN A 1 87 ? -35.675 6.768 32.399 1.00 89.38 87 GLN A N 1
ATOM 700 C CA . GLN A 1 87 ? -35.013 6.519 31.124 1.00 89.38 87 GLN A CA 1
ATOM 701 C C . GLN A 1 87 ? -33.495 6.700 31.231 1.00 89.38 87 GLN A C 1
ATOM 703 O O . GLN A 1 87 ? -32.757 5.881 30.698 1.00 89.38 87 GLN A O 1
ATOM 708 N N . THR A 1 88 ? -33.019 7.693 31.986 1.00 90.94 88 THR A N 1
ATOM 709 C CA . THR A 1 88 ? -31.593 7.885 32.293 1.00 90.94 88 THR A CA 1
ATOM 710 C C . THR A 1 88 ? -30.993 6.639 32.926 1.00 90.94 88 THR A C 1
ATOM 712 O O . THR A 1 88 ? -29.922 6.194 32.516 1.00 90.94 88 THR A O 1
ATOM 715 N N . TYR A 1 89 ? -31.687 6.042 33.896 1.00 91.31 89 TYR A N 1
ATOM 716 C CA . TYR A 1 89 ? -31.230 4.813 34.539 1.00 91.31 89 TYR A CA 1
ATOM 717 C C . TYR A 1 89 ? -31.161 3.636 33.555 1.00 91.31 89 TYR A C 1
ATOM 719 O O . TYR A 1 89 ? -30.147 2.937 33.496 1.00 91.31 89 TYR A O 1
ATOM 727 N N . ALA A 1 90 ? -32.208 3.445 32.748 1.00 91.25 90 ALA A N 1
ATOM 728 C CA . ALA A 1 90 ? -32.244 2.394 31.734 1.00 91.25 90 ALA A CA 1
ATOM 729 C C . ALA A 1 90 ? -31.122 2.565 30.692 1.00 91.25 90 ALA A C 1
ATOM 731 O O . ALA A 1 90 ? -30.376 1.623 30.419 1.00 91.25 90 ALA A O 1
ATOM 732 N N . GLU A 1 91 ? -30.935 3.779 30.171 1.00 90.62 91 GLU A N 1
ATOM 733 C CA . GLU A 1 91 ? -29.880 4.092 29.206 1.00 90.62 91 GLU A CA 1
ATOM 734 C C . GLU A 1 91 ? -28.480 3.977 29.805 1.00 90.62 91 GLU A C 1
ATOM 736 O O . GLU A 1 91 ? -27.547 3.569 29.116 1.00 90.62 91 GLU A O 1
ATOM 741 N N . HIS A 1 92 ? -28.317 4.261 31.097 1.00 90.19 92 HIS A N 1
ATOM 742 C CA . HIS A 1 92 ? -27.052 4.040 31.787 1.00 90.19 92 HIS A CA 1
ATOM 743 C C . HIS A 1 92 ? -26.699 2.550 31.857 1.00 90.19 92 HIS A C 1
ATOM 745 O O . HIS A 1 92 ? -25.581 2.166 31.506 1.00 90.19 92 HIS A O 1
ATOM 751 N N . GLN A 1 93 ? -27.656 1.693 32.232 1.00 90.12 93 GLN A N 1
ATOM 752 C CA . GLN A 1 93 ? -27.449 0.242 32.198 1.00 90.12 93 GLN A CA 1
ATOM 753 C C . GLN A 1 93 ? -27.152 -0.254 30.779 1.00 90.12 93 GLN A C 1
ATOM 755 O O . GLN A 1 93 ? -26.261 -1.083 30.586 1.00 90.12 93 GLN A O 1
ATOM 760 N N . ASN A 1 94 ? -27.875 0.255 29.779 1.00 88.31 94 ASN A N 1
ATOM 761 C CA . ASN A 1 94 ? -27.655 -0.100 28.381 1.00 88.31 94 ASN A CA 1
ATOM 762 C C . ASN A 1 94 ? -26.264 0.329 27.910 1.00 88.31 94 ASN A C 1
ATOM 764 O O . ASN A 1 94 ? -25.568 -0.463 27.282 1.00 88.31 94 ASN A O 1
ATOM 768 N N . ALA A 1 95 ? -25.817 1.540 28.248 1.00 87.75 95 ALA A N 1
ATOM 769 C CA . ALA A 1 95 ? -24.486 2.030 27.913 1.00 87.75 95 ALA A CA 1
ATOM 770 C C . ALA A 1 95 ? -23.381 1.154 28.524 1.00 87.75 95 ALA A C 1
ATOM 772 O O . ALA A 1 95 ? -22.467 0.754 27.804 1.00 87.75 95 ALA A O 1
ATOM 773 N N . GLN A 1 96 ? -23.494 0.777 29.802 1.00 86.25 96 GLN A N 1
ATOM 774 C CA . GLN A 1 96 ? -22.542 -0.143 30.436 1.00 86.25 96 GLN A CA 1
ATOM 775 C C . GLN A 1 96 ? -22.522 -1.516 29.749 1.00 86.25 96 GLN A C 1
ATOM 777 O O . GLN A 1 96 ? -21.448 -2.028 29.434 1.00 86.25 96 GLN A O 1
ATOM 782 N N . LYS A 1 97 ? -23.699 -2.088 29.453 1.00 86.12 97 LYS A N 1
ATOM 783 C CA . LYS A 1 97 ? -23.816 -3.368 28.735 1.00 86.12 97 LYS A CA 1
ATOM 784 C C . LYS A 1 97 ? -23.206 -3.297 27.337 1.00 86.12 97 LYS A C 1
ATOM 786 O O . LYS A 1 97 ? -22.462 -4.198 26.970 1.00 86.12 97 LYS A O 1
ATOM 791 N N . ARG A 1 98 ? -23.480 -2.235 26.568 1.00 84.19 98 ARG A N 1
ATOM 792 C CA . ARG A 1 98 ? -22.935 -2.046 25.211 1.00 84.19 98 ARG A CA 1
ATOM 793 C C . ARG A 1 98 ? -21.410 -2.089 25.217 1.00 84.19 98 ARG A C 1
ATOM 795 O O . ARG A 1 98 ? -20.821 -2.831 24.441 1.00 84.19 98 ARG A O 1
ATOM 802 N N . VAL A 1 99 ? -20.782 -1.344 26.125 1.00 83.00 99 VAL A N 1
ATOM 803 C CA . VAL A 1 99 ? -19.317 -1.274 26.188 1.00 83.00 99 VAL A CA 1
ATOM 804 C C . VAL A 1 99 ? -18.707 -2.583 26.723 1.00 83.00 99 VAL A C 1
ATOM 806 O O . VAL A 1 99 ? -17.651 -2.992 26.250 1.00 83.00 99 VAL A O 1
ATOM 809 N N . ALA A 1 100 ? -19.387 -3.289 27.636 1.00 78.81 100 ALA A N 1
ATOM 810 C CA . ALA A 1 100 ? -18.935 -4.587 28.153 1.00 78.81 100 ALA A CA 1
ATOM 811 C C . ALA A 1 100 ? -19.091 -5.739 27.137 1.00 78.81 100 ALA A C 1
ATOM 813 O O . ALA A 1 100 ? -18.285 -6.663 27.098 1.00 78.81 100 ALA A O 1
ATOM 814 N N . VAL A 1 101 ? -20.109 -5.702 26.274 1.00 71.88 101 VAL A N 1
ATOM 815 C CA . VAL A 1 101 ? -20.228 -6.667 25.167 1.00 71.88 101 VAL A CA 1
ATOM 816 C C . VAL A 1 101 ? -19.131 -6.411 24.132 1.00 71.88 101 VAL A C 1
ATOM 818 O O . VAL A 1 101 ? -18.477 -7.359 23.692 1.00 71.88 101 VAL A O 1
ATOM 821 N N . ASP A 1 102 ? -18.855 -5.144 23.814 1.00 61.81 102 ASP A N 1
ATOM 822 C CA . ASP A 1 102 ? -17.759 -4.758 22.919 1.00 61.81 102 ASP A CA 1
ATOM 823 C C . ASP A 1 102 ? -16.370 -5.151 23.470 1.00 61.81 102 ASP A C 1
ATOM 825 O O . ASP A 1 102 ? -15.456 -5.397 22.680 1.00 61.81 102 ASP A O 1
ATOM 829 N N . SER A 1 103 ? -16.172 -5.265 24.792 1.00 58.31 103 SER A N 1
ATOM 830 C CA . SER A 1 103 ? -14.906 -5.780 25.342 1.00 58.31 103 SER A CA 1
ATOM 831 C C . SER A 1 103 ? -14.720 -7.265 25.018 1.00 58.31 103 SER A C 1
ATOM 833 O O . SER A 1 103 ? -13.688 -7.635 24.467 1.00 58.31 103 SER A O 1
ATOM 835 N N . SER A 1 104 ? -15.756 -8.087 25.229 1.00 50.09 104 SER A N 1
ATOM 836 C CA . SER A 1 104 ? -15.734 -9.527 24.913 1.00 50.09 104 SER A CA 1
ATOM 837 C C . SER A 1 104 ? -15.672 -9.829 23.411 1.00 50.09 104 SER A C 1
ATOM 839 O O . SER A 1 104 ? -15.078 -10.817 22.982 1.00 50.09 104 SER A O 1
ATOM 841 N N . GLN A 1 105 ? -16.270 -8.959 22.592 1.00 47.31 105 GLN A N 1
ATOM 842 C CA . GLN A 1 105 ? -16.222 -9.084 21.144 1.00 47.31 105 GLN A CA 1
ATOM 843 C C . GLN A 1 105 ? -14.851 -8.711 20.601 1.00 47.31 105 GLN A C 1
ATOM 845 O O . GLN A 1 105 ? -14.452 -9.323 19.630 1.00 47.31 105 GLN A O 1
ATOM 850 N N . VAL A 1 106 ? -14.091 -7.784 21.192 1.00 47.56 106 VAL A N 1
ATOM 851 C CA . VAL A 1 106 ? -12.744 -7.460 20.683 1.00 47.56 106 VAL A CA 1
ATOM 852 C C . VAL A 1 106 ? -11.726 -8.564 20.976 1.00 47.56 106 VAL A C 1
ATOM 854 O O . VAL A 1 106 ? -10.905 -8.836 20.103 1.00 47.56 106 VAL A O 1
ATOM 857 N N . ASP A 1 107 ? -11.869 -9.301 22.080 1.00 42.16 107 ASP A N 1
ATOM 858 C CA . ASP A 1 107 ? -11.079 -10.524 22.310 1.00 42.16 107 ASP A CA 1
ATOM 859 C C . ASP A 1 107 ? -11.397 -11.623 21.271 1.00 42.16 107 ASP A C 1
ATOM 861 O O . ASP A 1 107 ? -10.542 -12.431 20.912 1.00 42.16 107 ASP A O 1
ATOM 865 N N . ALA A 1 108 ? -12.619 -11.638 20.721 1.00 40.03 108 ALA A N 1
ATOM 866 C CA . ALA A 1 108 ? -13.020 -12.554 19.647 1.00 40.03 108 ALA A CA 1
ATOM 867 C C . ALA A 1 108 ? -12.774 -12.001 18.223 1.00 40.03 108 ALA A C 1
ATOM 869 O O . ALA A 1 108 ? -12.584 -12.777 17.282 1.00 40.03 108 ALA A O 1
ATOM 870 N N . ASN A 1 109 ? -12.760 -10.676 18.058 1.00 38.25 109 ASN A N 1
ATOM 871 C CA . ASN A 1 109 ? -12.639 -9.947 16.792 1.00 38.25 109 ASN A CA 1
ATOM 872 C C . ASN A 1 109 ? -11.183 -9.535 16.489 1.00 38.25 109 ASN A C 1
ATOM 874 O O . ASN A 1 109 ? -10.900 -9.047 15.400 1.00 38.25 109 ASN A O 1
ATOM 878 N N . GLU A 1 110 ? -10.228 -9.876 17.367 1.00 41.66 110 GLU A N 1
ATOM 879 C CA . GLU A 1 110 ? -8.798 -10.029 17.029 1.00 41.66 110 GLU A CA 1
ATOM 880 C C . GLU A 1 110 ? -8.537 -11.075 15.921 1.00 41.66 110 GLU A C 1
ATOM 882 O O . GLU A 1 110 ? -7.406 -11.243 15.466 1.00 41.66 110 GLU A O 1
ATOM 887 N N . LYS A 1 111 ? -9.582 -11.760 15.439 1.00 42.00 111 LYS A N 1
ATOM 888 C CA . LYS A 1 111 ? -9.555 -12.630 14.258 1.00 42.00 111 LYS A CA 1
ATOM 889 C C . LYS A 1 111 ? -9.834 -11.911 12.937 1.00 42.00 111 LYS A C 1
ATOM 891 O O . LYS A 1 111 ? -9.912 -12.583 11.909 1.00 42.00 111 LYS A O 1
ATOM 896 N N . THR A 1 112 ? -9.964 -10.582 12.894 1.00 43.94 112 THR A N 1
ATOM 897 C CA . THR A 1 112 ? -9.732 -9.899 11.613 1.00 43.94 112 THR A CA 1
ATOM 898 C C . THR A 1 112 ? -8.255 -10.073 11.279 1.00 43.94 112 THR A C 1
ATOM 900 O O . THR A 1 112 ? -7.424 -9.664 12.095 1.00 43.94 112 THR A O 1
ATOM 903 N N . PRO A 1 113 ? -7.885 -10.687 10.141 1.00 51.62 113 PRO A N 1
ATOM 904 C CA . PRO A 1 113 ? -6.481 -10.864 9.816 1.00 51.62 113 PRO A CA 1
ATOM 905 C C . PRO A 1 113 ? -5.826 -9.484 9.813 1.00 51.62 113 PRO A C 1
ATOM 907 O O . PRO A 1 113 ? -6.238 -8.625 9.034 1.00 51.62 113 PRO A O 1
ATOM 910 N N . LYS A 1 114 ? -4.857 -9.264 10.715 1.00 69.56 114 LYS A N 1
ATOM 911 C CA . LYS A 1 114 ? -4.111 -8.002 10.822 1.00 69.56 114 LYS A CA 1
ATOM 912 C C . LYS A 1 114 ? -3.502 -7.727 9.448 1.00 69.56 114 LYS A C 1
ATOM 914 O O . LYS A 1 114 ? -2.560 -8.401 9.025 1.00 69.56 114 LYS A O 1
ATOM 919 N N . ALA A 1 115 ? -4.149 -6.835 8.703 1.00 83.69 115 ALA A N 1
ATOM 920 C CA . ALA A 1 115 ? -3.759 -6.503 7.351 1.00 83.69 115 ALA A CA 1
ATOM 921 C C . ALA A 1 115 ? -2.646 -5.470 7.417 1.00 83.69 115 ALA A C 1
ATOM 923 O O . ALA A 1 115 ? -2.701 -4.565 8.241 1.00 83.69 115 ALA A O 1
ATOM 924 N N . PHE A 1 116 ? -1.656 -5.579 6.547 1.00 87.56 116 PHE A N 1
ATOM 925 C CA . PHE A 1 116 ? -0.565 -4.623 6.498 1.00 87.56 116 PHE A CA 1
ATOM 926 C C . PHE A 1 116 ? -0.307 -4.161 5.070 1.00 87.56 116 PHE A C 1
ATOM 928 O O . PHE A 1 116 ? -0.677 -4.808 4.086 1.00 87.56 116 PHE A O 1
ATOM 935 N N . CYS A 1 117 ? 0.323 -2.999 4.973 1.00 91.19 117 CYS A N 1
ATOM 936 C CA . CYS A 1 117 ? 0.761 -2.407 3.724 1.00 91.19 117 CYS A CA 1
ATOM 937 C C . CYS A 1 117 ? 2.278 -2.221 3.760 1.00 91.19 117 CYS A C 1
ATOM 939 O O . CYS A 1 117 ? 2.851 -1.902 4.806 1.00 91.19 117 CYS A O 1
ATOM 941 N N . VAL A 1 118 ? 2.919 -2.373 2.606 1.00 92.50 118 VAL A N 1
ATOM 942 C CA . VAL A 1 118 ? 4.347 -2.109 2.425 1.00 92.50 118 VAL A CA 1
ATOM 943 C C . VAL A 1 118 ? 4.491 -0.913 1.499 1.00 92.50 118 VAL A C 1
ATOM 945 O O . VAL A 1 118 ? 4.130 -0.968 0.326 1.00 92.50 118 VAL A O 1
ATOM 948 N N . LEU A 1 119 ? 5.005 0.185 2.037 1.00 93.38 119 LEU A N 1
ATOM 949 C CA . LEU A 1 119 ? 5.365 1.361 1.267 1.00 93.38 119 LEU A CA 1
ATOM 950 C C . LEU A 1 119 ? 6.797 1.211 0.760 1.00 93.38 119 LEU A C 1
ATOM 952 O O . LEU A 1 119 ? 7.720 1.026 1.551 1.00 93.38 119 LEU A O 1
ATOM 956 N N . LEU A 1 120 ? 6.971 1.335 -0.548 1.00 94.56 120 LEU A N 1
ATOM 957 C CA . LEU A 1 120 ? 8.255 1.394 -1.227 1.00 94.56 120 LEU A CA 1
ATOM 958 C C . LEU A 1 120 ? 8.434 2.798 -1.804 1.00 94.56 120 LEU A C 1
ATOM 960 O O . LEU A 1 120 ? 7.577 3.274 -2.546 1.00 94.56 120 LEU A O 1
ATOM 964 N N . ARG A 1 121 ? 9.540 3.466 -1.483 1.00 93.44 121 ARG A N 1
ATOM 965 C CA . ARG A 1 121 ? 9.932 4.731 -2.117 1.00 93.44 121 ARG A CA 1
ATOM 966 C C . ARG A 1 121 ? 11.226 4.526 -2.881 1.00 93.44 121 ARG A C 1
ATOM 968 O O . ARG A 1 121 ? 12.141 3.884 -2.375 1.00 93.44 121 ARG A O 1
ATOM 975 N N . VAL A 1 122 ? 11.307 5.082 -4.077 1.00 92.94 122 VAL A N 1
ATOM 976 C CA . VAL A 1 122 ? 12.547 5.124 -4.847 1.00 92.94 122 VAL A CA 1
ATOM 977 C C . VAL A 1 122 ? 13.241 6.433 -4.503 1.00 92.94 122 VAL A C 1
ATOM 979 O O . VAL A 1 122 ? 12.684 7.489 -4.763 1.00 92.94 122 VAL A O 1
ATOM 982 N N . GLN A 1 123 ? 14.418 6.362 -3.885 1.00 90.12 123 GLN A N 1
ATOM 983 C CA . GLN A 1 123 ? 15.160 7.536 -3.412 1.00 90.12 123 GLN A CA 1
ATOM 984 C C . GLN A 1 123 ? 16.114 8.066 -4.482 1.00 90.12 123 GLN A C 1
ATOM 986 O O . GLN A 1 123 ? 16.190 9.264 -4.733 1.00 90.12 123 GLN A O 1
ATOM 991 N N . SER A 1 124 ? 16.844 7.158 -5.132 1.00 89.00 124 SER A N 1
ATOM 992 C CA . SER A 1 124 ? 17.821 7.494 -6.166 1.00 89.00 124 SER A CA 1
ATOM 993 C C . SER A 1 124 ? 17.884 6.393 -7.217 1.00 89.00 124 SER A C 1
ATOM 995 O O . SER A 1 124 ? 17.701 5.214 -6.907 1.00 89.00 124 SER A O 1
ATOM 997 N N . ILE A 1 125 ? 18.150 6.784 -8.460 1.00 88.56 125 ILE A N 1
ATOM 998 C CA . ILE A 1 125 ? 18.369 5.888 -9.594 1.00 88.56 125 ILE A CA 1
ATOM 999 C C . ILE A 1 125 ? 19.664 6.329 -10.272 1.00 88.56 125 ILE A C 1
ATOM 1001 O O . ILE A 1 125 ? 19.756 7.438 -10.792 1.00 88.56 125 ILE A O 1
ATOM 1005 N N . GLU A 1 126 ? 20.648 5.440 -10.290 1.00 87.25 126 GLU A N 1
ATOM 1006 C CA . GLU A 1 126 ? 21.932 5.619 -10.958 1.00 87.25 126 GLU A CA 1
ATOM 1007 C C . GLU A 1 126 ? 21.974 4.695 -12.177 1.00 87.25 126 GLU A C 1
ATOM 1009 O O . GLU A 1 126 ? 22.295 3.510 -12.086 1.00 87.25 126 GLU A O 1
ATOM 1014 N N . LEU A 1 127 ? 21.608 5.235 -13.337 1.00 83.31 127 LEU A N 1
ATOM 1015 C CA . LEU A 1 127 ? 21.617 4.527 -14.614 1.00 83.31 127 LEU A CA 1
ATOM 1016 C C . LEU A 1 127 ? 22.379 5.363 -15.643 1.00 83.31 127 LEU A C 1
ATOM 1018 O O . LEU A 1 127 ? 21.940 6.448 -16.010 1.00 83.31 127 LEU A O 1
ATOM 1022 N N . GLN A 1 128 ? 23.511 4.859 -16.141 1.00 77.00 128 GLN A N 1
ATOM 1023 C CA . GLN A 1 128 ? 24.276 5.530 -17.199 1.00 77.00 128 GLN A CA 1
ATOM 1024 C C . GLN A 1 128 ? 23.598 5.343 -18.567 1.00 77.00 128 GLN A C 1
ATOM 1026 O O . GLN A 1 128 ? 24.019 4.523 -19.382 1.00 77.00 128 GLN A O 1
ATOM 1031 N N . MET A 1 129 ? 22.509 6.073 -18.809 1.00 72.75 129 MET A N 1
ATOM 1032 C CA . MET A 1 129 ? 21.680 5.954 -20.012 1.00 72.75 129 MET A CA 1
ATOM 1033 C C . MET A 1 129 ? 21.370 7.334 -20.573 1.00 72.75 129 MET A C 1
ATOM 1035 O O . MET A 1 129 ? 20.952 8.206 -19.835 1.00 72.75 129 MET A O 1
ATOM 1039 N N . LYS A 1 130 ? 21.512 7.543 -21.886 1.00 73.44 130 LYS A N 1
ATOM 1040 C CA . LYS A 1 130 ? 21.141 8.826 -22.519 1.00 73.44 130 LYS A CA 1
ATOM 1041 C C . LYS A 1 130 ? 19.647 8.918 -22.857 1.00 73.44 130 LYS A C 1
ATOM 1043 O O . LYS A 1 130 ? 19.157 9.991 -23.192 1.00 73.44 130 LYS A O 1
ATOM 1048 N N . GLN A 1 131 ? 18.936 7.791 -22.826 1.00 81.75 131 GLN A N 1
ATOM 1049 C CA . GLN A 1 131 ? 17.517 7.691 -23.168 1.00 81.75 131 GLN A CA 1
ATOM 1050 C C . GLN A 1 131 ? 16.641 7.538 -21.921 1.00 81.75 131 GLN A C 1
ATOM 1052 O O . GLN A 1 131 ? 17.100 7.101 -20.865 1.00 81.75 131 GLN A O 1
ATOM 1057 N N . ASN A 1 132 ? 15.352 7.856 -22.067 1.00 88.19 132 ASN A N 1
ATOM 1058 C CA . ASN A 1 132 ? 14.355 7.588 -21.035 1.00 88.19 132 ASN A CA 1
ATOM 1059 C C . ASN A 1 132 ? 14.216 6.076 -20.823 1.00 88.19 132 ASN A C 1
ATOM 1061 O O . ASN A 1 132 ? 14.298 5.292 -21.771 1.00 88.19 132 ASN A O 1
ATOM 1065 N N . CYS A 1 133 ? 13.969 5.675 -19.584 1.00 89.56 133 CYS A N 1
ATOM 1066 C CA . CYS A 1 133 ? 13.750 4.287 -19.215 1.00 89.56 133 CYS A CA 1
ATOM 1067 C C . CYS A 1 133 ? 12.395 4.144 -18.536 1.00 89.56 133 CYS A C 1
ATOM 1069 O O . CYS A 1 133 ? 11.967 5.009 -17.779 1.00 89.56 133 CYS A O 1
ATOM 1071 N N . GLU A 1 134 ? 11.731 3.029 -18.778 1.00 92.88 134 GLU A N 1
ATOM 1072 C CA . GLU A 1 134 ? 10.649 2.577 -17.929 1.00 92.88 134 GLU A CA 1
ATOM 1073 C C . GLU A 1 134 ? 11.191 1.600 -16.895 1.00 92.88 134 GLU A C 1
ATOM 1075 O O . GLU A 1 134 ? 11.902 0.653 -17.237 1.00 92.88 134 GLU A O 1
ATOM 1080 N N . ILE A 1 135 ? 10.812 1.809 -15.640 1.00 94.38 135 ILE A N 1
ATOM 1081 C CA . ILE A 1 135 ? 11.117 0.904 -14.541 1.00 94.38 135 ILE A CA 1
ATOM 1082 C C . ILE A 1 135 ? 9.803 0.311 -14.051 1.00 94.38 135 ILE A C 1
ATOM 1084 O O . ILE A 1 135 ? 8.844 1.031 -13.785 1.00 94.38 135 ILE A O 1
ATOM 1088 N N . SER A 1 136 ? 9.764 -1.014 -13.961 1.00 95.75 136 SER A N 1
ATOM 1089 C CA . SER A 1 136 ? 8.619 -1.788 -13.491 1.00 95.75 136 SER A CA 1
ATOM 1090 C C . SER A 1 136 ? 9.033 -2.676 -12.326 1.00 95.75 136 SER A C 1
ATOM 1092 O O . SER A 1 136 ? 10.005 -3.420 -12.436 1.00 95.75 136 SER A O 1
ATOM 1094 N N . MET A 1 137 ? 8.282 -2.631 -11.233 1.00 96.56 137 MET A N 1
ATOM 1095 C CA . MET A 1 137 ? 8.528 -3.393 -10.014 1.00 96.56 137 MET A CA 1
ATOM 1096 C C . MET A 1 137 ? 7.292 -4.220 -9.660 1.00 96.56 137 MET A C 1
ATOM 1098 O O . MET A 1 137 ? 6.176 -3.705 -9.662 1.00 96.56 137 MET A O 1
ATOM 1102 N N . VAL A 1 138 ? 7.475 -5.502 -9.354 1.00 95.94 138 VAL A N 1
ATOM 1103 C CA . VAL A 1 138 ? 6.374 -6.411 -9.003 1.00 95.94 138 VAL A CA 1
ATOM 1104 C C . VAL A 1 138 ? 6.799 -7.362 -7.892 1.00 95.94 138 VAL A C 1
ATOM 1106 O O . VAL A 1 138 ? 7.920 -7.871 -7.908 1.00 95.94 138 VAL A O 1
ATOM 1109 N N . LEU A 1 139 ? 5.914 -7.615 -6.925 1.00 95.00 139 LEU A N 1
ATOM 1110 C CA . LEU A 1 139 ? 6.157 -8.622 -5.898 1.00 95.00 139 LEU A CA 1
ATOM 1111 C C . LEU A 1 139 ? 5.824 -10.012 -6.435 1.00 95.00 139 LEU A C 1
ATOM 1113 O O . LEU A 1 139 ? 4.781 -10.236 -7.048 1.00 95.00 139 LEU A O 1
ATOM 1117 N N . TYR A 1 140 ? 6.715 -10.956 -6.177 1.00 93.12 140 TYR A N 1
ATOM 1118 C CA . TYR A 1 140 ? 6.598 -12.350 -6.566 1.00 93.12 140 TYR A CA 1
ATOM 1119 C C . TYR A 1 140 ? 6.613 -13.237 -5.322 1.00 93.12 140 TYR A C 1
ATOM 1121 O O . TYR A 1 140 ? 7.497 -13.098 -4.475 1.00 93.12 140 TYR A O 1
ATOM 1129 N N . ASP A 1 141 ? 5.633 -14.132 -5.213 1.00 91.38 141 ASP A N 1
ATOM 1130 C CA . ASP A 1 141 ? 5.494 -15.080 -4.105 1.00 91.38 141 ASP A CA 1
ATOM 1131 C C . ASP A 1 141 ? 6.222 -16.388 -4.453 1.00 91.38 141 ASP A C 1
ATOM 1133 O O . ASP A 1 141 ? 5.868 -17.073 -5.419 1.00 91.38 141 ASP A O 1
ATOM 1137 N N . PHE A 1 142 ? 7.246 -16.749 -3.670 1.00 87.50 142 PHE A N 1
ATOM 1138 C CA . PHE A 1 142 ? 7.996 -17.991 -3.877 1.00 87.50 142 PHE A CA 1
ATOM 1139 C C . PHE A 1 142 ? 7.173 -19.255 -3.627 1.00 87.50 142 PHE A C 1
ATOM 1141 O O . PHE A 1 142 ? 7.413 -20.267 -4.286 1.00 87.50 142 PHE A O 1
ATOM 1148 N N . GLU A 1 143 ? 6.243 -19.220 -2.675 1.00 85.12 143 GLU A N 1
ATOM 1149 C CA . GLU A 1 143 ? 5.443 -20.383 -2.291 1.00 85.12 143 GLU A CA 1
ATOM 1150 C C . GLU A 1 143 ? 4.388 -20.667 -3.354 1.00 85.12 143 GLU A C 1
ATOM 1152 O O . GLU A 1 143 ? 4.224 -21.807 -3.788 1.00 85.12 143 GLU A O 1
ATOM 1157 N N . ARG A 1 144 ? 3.718 -19.612 -3.830 1.00 85.38 144 ARG A N 1
ATOM 1158 C CA . ARG A 1 144 ? 2.678 -19.723 -4.863 1.00 85.38 144 ARG A CA 1
ATOM 1159 C C . ARG A 1 144 ? 3.218 -19.747 -6.289 1.00 85.38 144 ARG A C 1
ATOM 1161 O O . ARG A 1 144 ? 2.472 -20.054 -7.212 1.00 85.38 144 ARG A O 1
ATOM 1168 N N . LYS A 1 145 ? 4.498 -19.421 -6.477 1.00 86.88 145 LYS A N 1
ATOM 1169 C CA . LYS A 1 145 ? 5.176 -19.336 -7.779 1.00 86.88 145 LYS A CA 1
ATOM 1170 C C . LYS A 1 145 ? 4.460 -18.432 -8.792 1.00 86.88 145 LYS A C 1
ATOM 1172 O O . LYS A 1 145 ? 4.403 -18.734 -9.983 1.00 86.88 145 LYS A O 1
ATOM 1177 N N . GLN A 1 146 ? 3.917 -17.317 -8.317 1.00 89.44 146 GLN A N 1
ATOM 1178 C CA . GLN A 1 146 ? 3.168 -16.363 -9.133 1.00 89.44 146 GLN A CA 1
ATOM 1179 C C . GLN A 1 146 ? 3.393 -14.929 -8.648 1.00 89.44 146 GLN A C 1
ATOM 1181 O O . GLN A 1 146 ? 3.913 -14.697 -7.552 1.00 89.44 146 GLN A O 1
ATOM 1186 N N . HIS A 1 147 ? 2.972 -13.956 -9.455 1.00 91.62 147 HIS A N 1
ATOM 1187 C CA . HIS A 1 147 ? 2.945 -12.560 -9.029 1.00 91.62 147 HIS A CA 1
ATOM 1188 C C . HIS A 1 147 ? 1.955 -12.374 -7.874 1.00 91.62 147 HIS A C 1
ATOM 1190 O O . HIS A 1 147 ? 0.817 -12.837 -7.924 1.00 91.62 147 HIS A O 1
ATOM 1196 N N . ALA A 1 148 ? 2.427 -11.723 -6.814 1.00 91.06 148 ALA A N 1
ATOM 1197 C CA . ALA A 1 148 ? 1.647 -11.401 -5.629 1.00 91.06 148 ALA A CA 1
ATOM 1198 C C . ALA A 1 148 ? 0.932 -10.053 -5.762 1.00 91.06 148 ALA A C 1
ATOM 1200 O O . ALA A 1 148 ? -0.087 -9.837 -5.116 1.00 91.06 148 ALA A O 1
ATOM 1201 N N . SER A 1 149 ? 1.461 -9.139 -6.575 1.00 93.62 149 SER A N 1
ATOM 1202 C CA . SER A 1 149 ? 0.934 -7.786 -6.734 1.00 93.62 149 SER A CA 1
ATOM 1203 C C . SER A 1 149 ? 0.810 -7.382 -8.196 1.00 93.62 149 SER A C 1
ATOM 1205 O 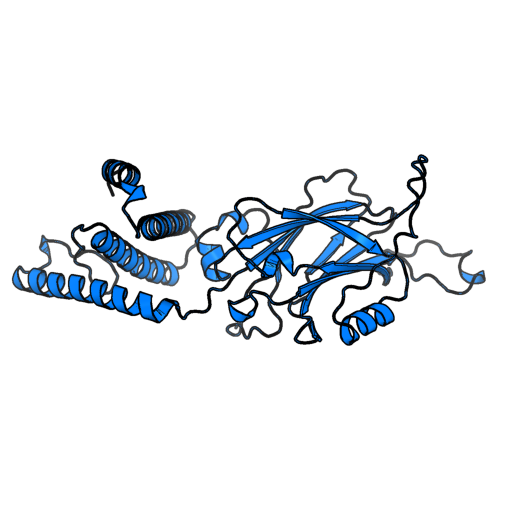O . SER A 1 149 ? 1.496 -7.932 -9.059 1.00 93.62 149 SER A O 1
ATOM 1207 N N . ASP A 1 150 ? 0.018 -6.343 -8.447 1.00 93.31 150 ASP A N 1
ATOM 1208 C CA . ASP A 1 150 ? 0.080 -5.599 -9.698 1.00 93.31 150 ASP A CA 1
ATOM 1209 C C . ASP A 1 150 ? 1.471 -4.979 -9.902 1.00 93.31 150 ASP A C 1
ATOM 1211 O O . ASP A 1 150 ? 2.311 -4.918 -8.992 1.00 93.31 150 ASP A O 1
ATOM 1215 N N . THR A 1 151 ? 1.733 -4.535 -11.131 1.00 93.94 151 THR A N 1
ATOM 1216 C CA . THR A 1 151 ? 3.028 -3.955 -11.496 1.00 93.94 151 THR A CA 1
ATOM 1217 C C . THR A 1 151 ? 3.049 -2.458 -11.195 1.00 93.94 151 THR A C 1
ATOM 1219 O O . THR A 1 151 ? 2.237 -1.695 -11.712 1.00 93.94 151 THR A O 1
ATOM 1222 N N . PHE A 1 152 ? 4.019 -2.030 -10.390 1.00 95.81 152 PHE A N 1
ATOM 1223 C CA . PHE A 1 152 ? 4.339 -0.627 -10.170 1.00 95.81 152 PHE A CA 1
ATOM 1224 C C . PHE A 1 152 ? 5.286 -0.133 -11.263 1.00 95.81 152 PHE A C 1
ATOM 1226 O O . PHE A 1 152 ? 6.449 -0.531 -11.292 1.00 95.81 152 PHE A O 1
ATOM 1233 N N . THR A 1 153 ? 4.798 0.725 -12.155 1.00 94.88 153 THR A N 1
ATOM 1234 C CA . THR A 1 153 ? 5.557 1.190 -13.322 1.00 94.88 153 THR A CA 1
ATOM 1235 C C . THR A 1 153 ? 5.655 2.710 -13.357 1.00 94.88 153 THR A C 1
ATOM 1237 O O . THR A 1 153 ? 4.663 3.406 -13.152 1.00 94.88 153 THR A O 1
ATOM 1240 N N . PHE A 1 154 ? 6.843 3.231 -13.667 1.00 93.25 154 PHE A N 1
ATOM 1241 C CA . PHE A 1 154 ? 7.077 4.661 -13.861 1.00 93.25 154 PHE A CA 1
ATOM 1242 C C . PHE A 1 154 ? 8.176 4.921 -14.901 1.00 93.25 154 PHE A C 1
ATOM 1244 O O . PHE A 1 154 ? 9.005 4.057 -15.199 1.00 93.25 154 PHE A O 1
ATOM 1251 N N . ILE A 1 155 ? 8.183 6.134 -15.457 1.00 90.44 155 ILE A N 1
ATOM 1252 C CA . ILE A 1 155 ? 9.186 6.581 -16.428 1.00 90.44 155 ILE A CA 1
ATOM 1253 C C . ILE A 1 155 ? 10.262 7.385 -15.705 1.00 90.44 155 ILE A C 1
ATOM 1255 O O . ILE A 1 155 ? 9.961 8.377 -15.048 1.00 90.44 155 ILE A O 1
ATOM 1259 N N . TRP A 1 156 ? 11.514 6.980 -15.873 1.00 89.06 156 TRP A N 1
ATOM 1260 C CA . TRP A 1 156 ? 12.691 7.706 -15.422 1.00 89.06 156 TRP A CA 1
ATOM 1261 C C . TRP A 1 156 ? 13.385 8.378 -16.611 1.00 89.06 156 TRP A C 1
ATOM 1263 O O . TRP A 1 156 ? 13.611 7.755 -17.654 1.00 89.06 156 TRP A O 1
ATOM 1273 N N . LYS A 1 157 ? 13.716 9.663 -16.470 1.00 84.69 157 LYS A N 1
ATOM 1274 C CA . LYS A 1 157 ? 14.348 10.471 -17.517 1.00 84.69 157 LYS A CA 1
ATOM 1275 C C . LYS A 1 157 ? 15.752 10.865 -17.076 1.00 84.69 157 LYS A C 1
ATOM 1277 O O . LYS A 1 157 ? 15.911 11.524 -16.057 1.00 84.69 157 LYS A O 1
ATOM 1282 N N . SER A 1 158 ? 16.762 10.534 -17.877 1.00 69.69 158 SER A N 1
ATOM 1283 C CA . SER A 1 158 ? 18.157 10.827 -17.520 1.00 69.69 158 SER A CA 1
ATOM 1284 C C . SER A 1 158 ? 18.524 12.318 -17.548 1.00 69.69 158 SER A C 1
ATOM 1286 O O . SER A 1 158 ? 19.540 12.693 -16.970 1.00 69.69 158 SER A O 1
ATOM 1288 N N . ASN A 1 159 ? 17.746 13.168 -18.228 1.00 63.50 159 ASN A N 1
ATOM 1289 C CA . ASN A 1 159 ? 18.065 14.595 -18.382 1.00 63.50 159 ASN A CA 1
ATOM 1290 C C . ASN A 1 159 ? 17.621 15.464 -17.191 1.00 63.50 159 ASN A C 1
ATOM 1292 O O . ASN A 1 159 ? 17.880 16.666 -17.190 1.00 63.50 159 ASN A O 1
ATOM 1296 N N . GLU A 1 160 ? 16.953 14.891 -16.188 1.00 59.69 160 GLU A N 1
ATOM 1297 C CA . GLU A 1 160 ? 16.593 15.601 -14.958 1.00 59.69 160 GLU A CA 1
ATOM 1298 C C . GLU A 1 160 ? 17.815 15.603 -14.024 1.00 59.69 160 GLU A C 1
ATOM 1300 O O . GLU A 1 160 ? 18.031 14.711 -13.211 1.00 59.69 160 GLU A O 1
ATOM 1305 N N . SER A 1 161 ? 18.679 16.602 -14.215 1.00 45.81 161 SER A N 1
ATOM 1306 C CA . SER A 1 161 ? 20.045 16.699 -13.683 1.00 45.81 161 SER A CA 1
ATOM 1307 C C . SER A 1 161 ? 20.177 16.906 -12.168 1.00 45.81 161 SER A C 1
ATOM 1309 O O . SER A 1 161 ? 21.282 17.140 -11.692 1.00 45.81 161 SER A O 1
ATOM 1311 N N . ASN A 1 162 ? 19.102 16.820 -11.388 1.00 52.19 162 ASN A N 1
ATOM 1312 C CA . ASN A 1 162 ? 19.157 16.890 -9.928 1.00 52.19 162 ASN A CA 1
ATOM 1313 C C . ASN A 1 162 ? 17.821 16.446 -9.334 1.00 52.19 162 ASN A C 1
ATOM 1315 O O . ASN A 1 162 ? 16.862 17.214 -9.336 1.00 52.19 162 ASN A O 1
ATOM 1319 N N . SER A 1 163 ? 17.760 15.263 -8.735 1.00 49.38 163 SER A N 1
ATOM 1320 C CA . SER A 1 163 ? 16.662 14.952 -7.819 1.00 49.38 163 SER A CA 1
ATOM 1321 C C . SER A 1 163 ? 17.083 13.859 -6.848 1.00 49.38 163 SER A C 1
ATOM 1323 O O . SER A 1 163 ? 16.836 12.679 -7.072 1.00 49.38 163 SER A O 1
ATOM 1325 N N . ARG A 1 164 ? 17.705 14.270 -5.738 1.00 52.56 164 ARG A N 1
ATOM 1326 C CA . ARG A 1 164 ? 17.785 13.431 -4.530 1.00 52.56 164 ARG A CA 1
ATOM 1327 C C . ARG A 1 164 ? 16.405 13.164 -3.908 1.00 52.56 164 ARG A C 1
ATOM 1329 O O . ARG A 1 164 ? 16.306 12.306 -3.047 1.00 52.56 164 ARG A O 1
ATOM 1336 N N . ASP A 1 165 ? 15.365 13.843 -4.399 1.00 58.81 165 ASP A N 1
ATOM 1337 C CA . ASP A 1 165 ? 13.969 13.641 -4.021 1.00 58.81 165 ASP A CA 1
ATOM 1338 C C . ASP A 1 165 ? 13.160 13.157 -5.231 1.00 58.81 165 ASP A C 1
ATOM 1340 O O . ASP A 1 165 ? 12.376 13.896 -5.836 1.00 58.81 165 ASP A O 1
ATOM 1344 N N . LEU A 1 166 ? 13.367 11.900 -5.626 1.00 72.69 166 LEU A N 1
ATOM 1345 C CA . LEU A 1 166 ? 12.440 11.237 -6.535 1.00 72.69 166 LEU A CA 1
ATOM 1346 C C . LEU A 1 166 ? 11.104 11.058 -5.793 1.00 72.69 166 LEU A C 1
ATOM 1348 O O . LEU A 1 166 ? 10.988 10.268 -4.861 1.00 72.69 166 LEU A O 1
ATOM 1352 N N . ASN A 1 167 ? 10.063 11.783 -6.208 1.00 83.06 167 ASN A N 1
ATOM 1353 C CA . ASN A 1 167 ? 8.704 11.646 -5.657 1.00 83.06 167 ASN A CA 1
ATOM 1354 C C . ASN A 1 167 ? 8.000 10.380 -6.185 1.00 83.06 167 ASN A C 1
ATOM 1356 O O . ASN A 1 167 ? 6.841 10.413 -6.593 1.00 83.06 167 ASN A O 1
ATOM 1360 N N . ILE A 1 168 ? 8.717 9.258 -6.216 1.00 90.50 168 ILE A N 1
ATOM 1361 C CA . ILE A 1 168 ? 8.277 7.993 -6.795 1.00 90.50 168 ILE A CA 1
ATOM 1362 C C . ILE A 1 168 ? 8.073 7.015 -5.648 1.00 90.50 168 ILE A C 1
ATOM 1364 O O . ILE A 1 168 ? 9.019 6.593 -4.982 1.00 90.50 168 ILE A O 1
ATOM 1368 N N . SER A 1 169 ? 6.819 6.651 -5.396 1.00 93.50 169 SER A N 1
ATOM 1369 C CA . SER A 1 169 ? 6.494 5.698 -4.341 1.00 93.50 169 SER A CA 1
ATOM 1370 C C . SER A 1 169 ? 5.297 4.831 -4.696 1.00 93.50 169 SER A C 1
ATOM 1372 O O . SER A 1 169 ? 4.352 5.284 -5.340 1.00 93.50 169 SER A O 1
ATOM 1374 N N . GLY A 1 170 ? 5.363 3.576 -4.267 1.00 94.38 170 GLY A N 1
ATOM 1375 C CA . GLY A 1 170 ? 4.342 2.560 -4.454 1.00 94.38 170 GLY A CA 1
ATOM 1376 C C . GLY A 1 170 ? 3.933 1.971 -3.108 1.00 94.38 170 GLY A C 1
ATOM 1377 O O . GLY A 1 170 ? 4.784 1.597 -2.303 1.00 94.38 170 GLY A O 1
ATOM 1378 N N . LEU A 1 171 ? 2.632 1.898 -2.845 1.00 94.94 171 LEU A N 1
ATOM 1379 C CA . LEU A 1 171 ? 2.068 1.290 -1.646 1.00 94.94 171 LEU A CA 1
ATOM 1380 C C . LEU A 1 171 ? 1.455 -0.058 -2.016 1.00 94.94 171 LEU A C 1
ATOM 1382 O O . LEU A 1 171 ? 0.339 -0.113 -2.531 1.00 94.94 171 LEU A O 1
ATOM 1386 N N . PHE A 1 172 ? 2.168 -1.139 -1.719 1.00 94.12 172 PHE A N 1
ATOM 1387 C CA . PHE A 1 172 ? 1.642 -2.489 -1.860 1.00 94.12 172 PHE A CA 1
ATOM 1388 C C . PHE A 1 172 ? 0.666 -2.758 -0.710 1.00 94.12 172 PHE A C 1
ATOM 1390 O O . PHE A 1 172 ? 1.059 -2.803 0.459 1.00 94.12 172 PHE A O 1
ATOM 1397 N N . ALA A 1 173 ? -0.616 -2.879 -1.040 1.00 91.44 173 ALA A N 1
ATOM 1398 C CA . ALA A 1 173 ? -1.704 -2.986 -0.076 1.00 91.44 173 ALA A CA 1
ATOM 1399 C C . ALA A 1 173 ? -2.277 -4.410 -0.002 1.00 91.44 173 ALA A C 1
ATOM 1401 O O . ALA A 1 173 ? -2.076 -5.230 -0.895 1.00 91.44 173 ALA A O 1
ATOM 1402 N N . ASN A 1 174 ? -3.072 -4.662 1.041 1.00 86.19 174 ASN A N 1
ATOM 1403 C CA . ASN A 1 174 ? -3.879 -5.877 1.216 1.00 86.19 174 ASN A CA 1
ATOM 1404 C C . ASN A 1 174 ? -3.075 -7.167 1.478 1.00 86.19 174 ASN A C 1
ATOM 1406 O O . ASN A 1 174 ? -3.500 -8.260 1.093 1.00 86.19 174 ASN A O 1
ATOM 1410 N N . PHE A 1 175 ? -1.945 -7.065 2.180 1.00 88.56 175 PHE A N 1
ATOM 1411 C CA . PHE A 1 175 ? -1.326 -8.234 2.813 1.00 88.56 175 PHE A CA 1
ATOM 1412 C C . PHE A 1 175 ? -1.991 -8.525 4.146 1.00 88.56 175 PHE A C 1
ATOM 1414 O O . PHE A 1 175 ? -2.566 -7.637 4.768 1.00 88.56 175 PHE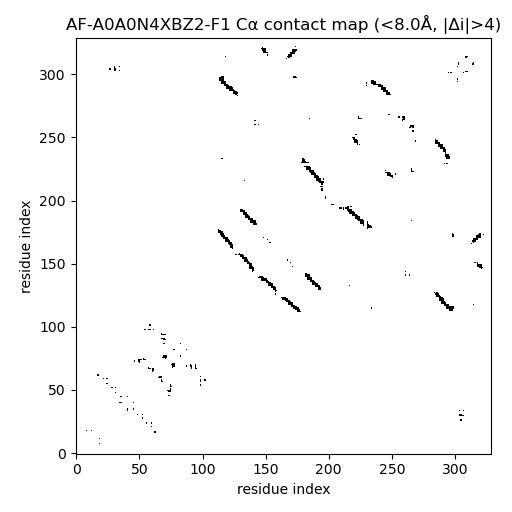 A O 1
ATOM 1421 N N . ASN A 1 176 ? -1.935 -9.777 4.573 1.00 87.44 176 ASN A N 1
ATOM 1422 C CA . ASN A 1 176 ? -2.606 -10.285 5.753 1.00 87.44 176 ASN A CA 1
ATOM 1423 C C . ASN A 1 176 ? -1.654 -11.147 6.591 1.00 87.44 176 ASN A C 1
ATOM 1425 O O . ASN A 1 176 ? -0.529 -11.444 6.196 1.00 87.44 176 ASN A O 1
ATOM 1429 N N . GLN A 1 177 ? -2.121 -11.588 7.756 1.00 82.00 177 GLN A N 1
ATOM 1430 C CA . GLN A 1 177 ? -1.311 -12.388 8.674 1.00 82.00 177 GLN A CA 1
ATOM 1431 C C . GLN A 1 177 ? -0.770 -13.691 8.054 1.00 82.00 177 GLN A C 1
ATOM 1433 O O . GLN A 1 177 ? 0.293 -14.153 8.455 1.00 82.00 177 GLN A O 1
ATOM 1438 N N . SER A 1 178 ? -1.449 -14.264 7.051 1.00 83.38 178 SER A N 1
ATOM 1439 C CA . SER A 1 178 ? -0.973 -15.474 6.360 1.00 83.38 178 SER A CA 1
ATOM 1440 C C . SER A 1 178 ? 0.257 -15.234 5.481 1.00 83.38 178 SER A C 1
ATOM 1442 O O . SER A 1 178 ? 0.895 -16.196 5.065 1.00 83.38 178 SER A O 1
ATOM 1444 N N . ASP A 1 179 ? 0.580 -13.974 5.182 1.00 86.38 179 ASP A N 1
ATOM 1445 C CA . ASP A 1 179 ? 1.767 -13.596 4.410 1.00 86.38 179 ASP A CA 1
ATOM 1446 C C . ASP A 1 179 ? 2.982 -13.325 5.293 1.00 86.38 179 ASP A C 1
ATOM 1448 O O . ASP A 1 179 ? 4.090 -13.158 4.783 1.00 86.38 179 ASP A O 1
ATOM 1452 N N . ILE A 1 180 ? 2.789 -13.274 6.613 1.00 86.06 180 ILE A N 1
ATOM 1453 C CA . ILE A 1 180 ? 3.887 -13.106 7.557 1.00 86.06 180 ILE A CA 1
ATOM 1454 C C . ILE A 1 180 ? 4.758 -14.358 7.512 1.00 86.06 180 ILE A C 1
ATOM 1456 O O . ILE A 1 180 ? 4.272 -15.478 7.650 1.00 86.06 180 ILE A O 1
ATOM 1460 N N . GLY A 1 181 ? 6.057 -14.162 7.301 1.00 83.75 181 GLY A N 1
ATOM 1461 C CA . GLY A 1 181 ? 7.020 -15.254 7.148 1.00 83.75 181 GLY A CA 1
ATOM 1462 C C . GLY A 1 181 ? 7.120 -15.823 5.732 1.00 83.75 181 GLY A C 1
ATOM 1463 O O . GLY A 1 181 ? 8.069 -16.561 5.464 1.00 83.75 181 GLY A O 1
ATOM 1464 N N . ARG A 1 182 ? 6.230 -15.438 4.806 1.00 87.69 182 ARG A N 1
ATOM 1465 C CA . ARG A 1 182 ? 6.374 -15.825 3.399 1.00 87.69 182 ARG A CA 1
ATOM 1466 C C . ARG A 1 182 ? 7.558 -15.125 2.748 1.00 87.69 182 ARG A C 1
ATOM 1468 O O . ARG A 1 182 ? 7.949 -14.010 3.105 1.00 87.69 182 ARG A O 1
ATOM 1475 N N . ARG A 1 183 ? 8.117 -15.798 1.746 1.00 89.44 183 ARG A N 1
ATOM 1476 C CA . ARG A 1 183 ? 9.265 -15.309 0.984 1.00 89.44 183 ARG A CA 1
ATOM 1477 C C . ARG A 1 183 ? 8.787 -14.584 -0.268 1.00 89.44 183 ARG A C 1
ATOM 1479 O O . ARG A 1 183 ? 8.323 -15.214 -1.218 1.00 89.44 183 ARG A O 1
ATOM 1486 N N . PHE A 1 184 ? 8.938 -13.265 -0.268 1.00 91.94 184 PHE A N 1
ATOM 1487 C CA . PHE A 1 184 ? 8.633 -12.418 -1.417 1.00 91.94 184 PHE A CA 1
ATOM 1488 C C . PHE A 1 184 ? 9.910 -11.902 -2.073 1.00 91.94 184 PHE A C 1
ATOM 1490 O O . PHE A 1 184 ? 10.879 -11.566 -1.393 1.00 91.94 184 PHE A O 1
ATOM 1497 N N . VAL A 1 185 ? 9.884 -11.789 -3.398 1.00 93.00 185 VAL A N 1
ATOM 1498 C CA . VAL A 1 185 ? 10.935 -11.145 -4.196 1.00 93.00 185 VAL A CA 1
ATOM 1499 C C . VAL A 1 185 ? 10.341 -9.953 -4.909 1.00 93.00 185 VAL A C 1
ATOM 1501 O O . VAL A 1 185 ? 9.294 -10.069 -5.541 1.00 93.00 185 VAL A O 1
ATOM 1504 N N . LEU A 1 186 ? 11.017 -8.815 -4.840 1.00 95.12 186 LEU A N 1
ATOM 1505 C CA . LEU A 1 186 ? 10.723 -7.684 -5.700 1.00 95.12 186 LEU A CA 1
ATOM 1506 C C . LEU A 1 186 ? 11.482 -7.870 -7.015 1.00 95.12 186 LEU A C 1
ATOM 1508 O O . LEU A 1 186 ? 12.704 -7.738 -7.068 1.00 95.12 186 LEU A O 1
ATOM 1512 N N . ILE A 1 187 ? 10.750 -8.197 -8.074 1.00 94.50 187 ILE A N 1
ATOM 1513 C CA . ILE A 1 187 ? 11.302 -8.285 -9.423 1.00 94.50 187 ILE A CA 1
ATOM 1514 C C . ILE A 1 187 ? 11.289 -6.880 -10.011 1.00 94.50 187 ILE A C 1
ATOM 1516 O O . ILE A 1 187 ? 10.218 -6.313 -10.238 1.00 94.50 187 ILE A O 1
ATOM 1520 N N . THR A 1 188 ? 12.472 -6.339 -10.283 1.00 94.50 188 THR A N 1
ATOM 1521 C CA . THR A 1 188 ? 12.630 -5.042 -10.944 1.00 94.50 188 THR A CA 1
ATOM 1522 C C . THR A 1 188 ? 13.045 -5.270 -12.387 1.00 94.50 188 THR A C 1
ATOM 1524 O O . THR A 1 188 ? 13.970 -6.029 -12.653 1.00 94.50 188 THR A O 1
ATOM 1527 N N . ARG A 1 189 ? 12.367 -4.625 -13.336 1.00 93.06 189 ARG A N 1
ATOM 1528 C CA . ARG A 1 189 ? 12.696 -4.652 -14.765 1.00 93.06 189 ARG A CA 1
ATOM 1529 C C . ARG A 1 189 ? 12.866 -3.234 -15.271 1.00 93.06 189 ARG A C 1
ATOM 1531 O O . ARG A 1 189 ? 12.037 -2.371 -14.994 1.00 93.06 189 ARG A O 1
ATOM 1538 N N . VAL A 1 190 ? 13.915 -3.023 -16.047 1.00 92.19 190 VAL A N 1
ATOM 1539 C CA . VAL A 1 190 ? 14.236 -1.760 -16.699 1.00 92.19 190 VAL A CA 1
ATOM 1540 C C . VAL A 1 190 ? 14.168 -1.980 -18.199 1.00 92.19 190 VAL A C 1
ATOM 1542 O O . VAL A 1 190 ? 14.880 -2.823 -18.748 1.00 92.19 190 VAL A O 1
ATOM 1545 N N . ALA A 1 191 ? 13.306 -1.218 -18.860 1.00 90.94 191 ALA A N 1
ATOM 1546 C CA . ALA A 1 191 ? 13.217 -1.172 -20.307 1.00 90.94 191 ALA A CA 1
ATOM 1547 C C . ALA A 1 191 ? 13.672 0.202 -20.796 1.00 90.94 191 ALA A C 1
ATOM 1549 O O . ALA A 1 191 ? 13.126 1.228 -20.392 1.00 90.94 191 ALA A O 1
ATOM 1550 N N . ARG A 1 192 ? 14.659 0.240 -21.689 1.00 89.06 192 ARG A N 1
ATOM 1551 C CA . ARG A 1 192 ? 15.028 1.483 -22.371 1.00 89.06 192 ARG A CA 1
ATOM 1552 C C . ARG A 1 192 ? 13.956 1.835 -23.400 1.00 89.06 192 ARG A C 1
ATOM 1554 O O . ARG A 1 192 ? 13.442 0.950 -24.086 1.00 89.06 192 ARG A O 1
ATOM 1561 N N . ILE A 1 193 ? 13.633 3.118 -23.512 1.00 87.94 193 ILE A N 1
ATOM 1562 C CA . ILE A 1 193 ? 12.692 3.648 -24.499 1.00 87.94 193 ILE A CA 1
ATOM 1563 C C . ILE A 1 193 ? 13.517 4.338 -25.578 1.00 87.94 193 ILE A C 1
ATOM 1565 O O . ILE A 1 193 ? 13.980 5.465 -25.404 1.00 87.94 193 ILE A O 1
ATOM 1569 N N . ALA A 1 194 ? 13.747 3.623 -26.674 1.00 83.81 194 ALA A N 1
ATOM 1570 C CA . ALA A 1 194 ? 14.662 4.030 -27.733 1.00 83.81 194 ALA A CA 1
ATOM 1571 C C . ALA A 1 194 ? 14.130 3.596 -29.112 1.00 83.81 194 ALA A C 1
ATOM 1573 O O . ALA A 1 194 ? 13.232 2.745 -29.182 1.00 83.81 194 ALA A O 1
ATOM 1574 N N . PRO A 1 195 ? 14.668 4.150 -30.218 1.00 78.25 195 PRO A N 1
ATOM 1575 C CA . PRO A 1 195 ? 14.438 3.593 -31.545 1.00 78.25 195 PRO A CA 1
ATOM 1576 C C . PRO A 1 195 ? 14.742 2.094 -31.561 1.00 78.25 195 PRO A C 1
ATOM 1578 O O . PRO A 1 195 ? 15.655 1.630 -30.873 1.00 78.25 195 PRO A O 1
ATOM 1581 N N . VAL A 1 196 ? 13.984 1.338 -32.355 1.00 74.81 196 VAL A N 1
ATOM 1582 C CA . VAL A 1 196 ? 14.236 -0.093 -32.536 1.00 74.81 196 VAL A CA 1
ATOM 1583 C C . VAL A 1 196 ? 15.651 -0.278 -33.085 1.00 74.81 196 VAL A C 1
ATOM 1585 O O . VAL A 1 196 ? 15.936 0.062 -34.231 1.00 74.81 196 VAL A O 1
ATOM 1588 N N . GLU A 1 197 ? 16.549 -0.825 -32.269 1.00 65.75 197 GLU A N 1
ATOM 1589 C CA . GLU A 1 197 ? 17.861 -1.248 -32.752 1.00 65.75 197 GLU A CA 1
ATOM 1590 C C . GLU A 1 197 ? 17.724 -2.356 -33.808 1.00 65.75 197 GLU A C 1
ATOM 1592 O O . GLU A 1 197 ? 17.241 -3.452 -33.524 1.00 65.75 197 GLU A O 1
ATOM 1597 N N . HIS A 1 198 ? 18.200 -2.093 -35.025 1.00 61.19 198 HIS A N 1
ATOM 1598 C CA . HIS A 1 198 ? 18.311 -3.120 -36.057 1.00 61.19 198 HIS A CA 1
ATOM 1599 C C . HIS A 1 198 ? 19.514 -4.037 -35.781 1.00 61.19 198 HIS A C 1
ATOM 1601 O O . HIS A 1 198 ? 20.602 -3.579 -35.402 1.00 61.19 198 HIS A O 1
ATOM 1607 N N . THR A 1 199 ? 19.322 -5.339 -36.005 1.00 56.59 199 THR A N 1
ATOM 1608 C CA . THR A 1 199 ? 20.349 -6.389 -35.879 1.00 56.59 199 THR A CA 1
ATOM 1609 C C . THR A 1 199 ? 21.330 -6.408 -37.058 1.00 56.59 199 THR A C 1
ATOM 1611 O O . THR A 1 199 ? 22.417 -6.967 -36.947 1.00 56.59 199 THR A O 1
ATOM 1614 N N . SER A 1 200 ? 20.987 -5.770 -38.183 1.00 53.75 200 SER A N 1
ATOM 1615 C CA . SER A 1 200 ? 21.834 -5.699 -39.378 1.00 53.75 200 SER A CA 1
ATOM 1616 C C . SER A 1 200 ? 22.758 -4.477 -39.357 1.00 53.75 200 SER A C 1
ATOM 1618 O O . SER A 1 200 ? 22.309 -3.330 -39.311 1.00 53.75 200 SER A O 1
ATOM 1620 N N . SER A 1 201 ? 24.067 -4.721 -39.463 1.00 57.50 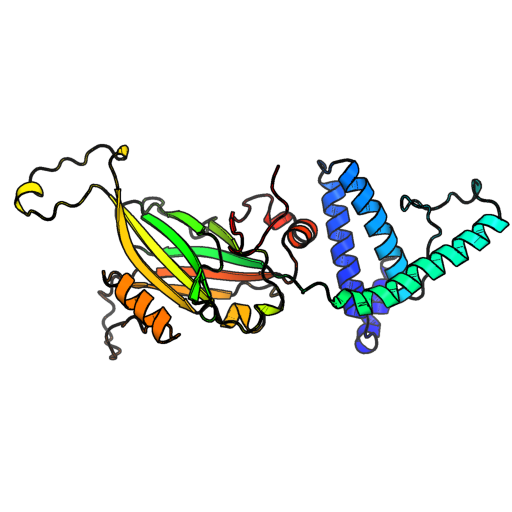201 SER A N 1
ATOM 1621 C CA . SER A 1 201 ? 25.133 -3.704 -39.460 1.00 57.50 201 SER A CA 1
ATOM 1622 C C . SER A 1 201 ? 25.043 -2.681 -40.603 1.00 57.50 201 SER A C 1
ATOM 1624 O O . SER A 1 201 ? 25.547 -1.565 -40.476 1.00 57.50 201 SER A O 1
ATOM 1626 N N . THR A 1 202 ? 24.375 -3.021 -41.707 1.00 56.25 202 THR A N 1
ATOM 1627 C CA . THR A 1 202 ? 24.169 -2.149 -42.875 1.00 56.25 202 THR A CA 1
ATOM 1628 C C . THR A 1 202 ? 23.104 -1.072 -42.657 1.00 56.25 202 THR A C 1
ATOM 1630 O O . THR A 1 202 ? 23.210 0.001 -43.243 1.00 56.25 202 THR A O 1
ATOM 1633 N N . LEU A 1 203 ? 22.125 -1.306 -41.775 1.00 52.94 203 LEU A N 1
ATOM 1634 C CA . LEU A 1 203 ? 21.047 -0.355 -41.462 1.00 52.94 203 LEU A CA 1
ATOM 1635 C C . LEU A 1 203 ? 21.422 0.639 -40.353 1.00 52.94 203 LEU A C 1
ATOM 1637 O O . LEU A 1 203 ? 20.768 1.666 -40.205 1.00 52.94 203 LEU A O 1
ATOM 1641 N N . ARG A 1 204 ? 22.504 0.381 -39.601 1.00 54.81 204 ARG A N 1
ATOM 1642 C CA . ARG A 1 204 ? 22.965 1.263 -38.512 1.00 54.81 204 ARG A CA 1
ATOM 1643 C C . ARG A 1 204 ? 23.593 2.579 -38.984 1.00 54.81 204 ARG A C 1
ATOM 1645 O O . ARG A 1 204 ? 23.685 3.508 -38.193 1.00 54.81 204 ARG A O 1
ATOM 1652 N N . ARG A 1 205 ? 24.040 2.670 -40.245 1.00 52.50 205 ARG A N 1
ATOM 1653 C CA . ARG A 1 205 ? 24.764 3.847 -40.770 1.00 52.50 205 ARG A CA 1
ATOM 1654 C C . ARG A 1 205 ? 23.875 4.995 -41.265 1.00 52.50 205 ARG A C 1
ATOM 1656 O O . ARG A 1 205 ? 24.395 6.091 -41.414 1.00 52.50 205 ARG A O 1
ATOM 1663 N N . ASN A 1 206 ? 22.577 4.768 -41.479 1.00 50.41 206 ASN A N 1
ATOM 1664 C CA . ASN A 1 206 ? 21.672 5.732 -42.129 1.00 50.41 206 ASN A CA 1
ATOM 1665 C C . ASN A 1 206 ? 20.435 6.087 -41.284 1.00 50.41 206 ASN A C 1
ATOM 1667 O O . ASN A 1 206 ? 19.374 6.365 -41.836 1.00 50.41 206 ASN A O 1
ATOM 1671 N N . GLN A 1 207 ? 20.529 6.032 -39.954 1.00 55.16 207 GLN A N 1
ATOM 1672 C CA . GLN A 1 207 ? 19.377 6.294 -39.092 1.00 55.16 207 GLN A CA 1
ATOM 1673 C C . GLN A 1 207 ? 19.447 7.707 -38.511 1.00 55.16 207 GLN A C 1
ATOM 1675 O O . GLN A 1 207 ? 20.163 7.956 -37.543 1.00 55.16 207 GLN A O 1
ATOM 1680 N N . GLU A 1 208 ? 18.686 8.634 -39.096 1.00 59.38 208 GLU A N 1
ATOM 1681 C CA . GLU A 1 208 ? 18.307 9.841 -38.365 1.00 59.38 208 GLU A CA 1
ATOM 1682 C C . GLU A 1 208 ? 17.388 9.437 -37.200 1.00 59.38 208 GLU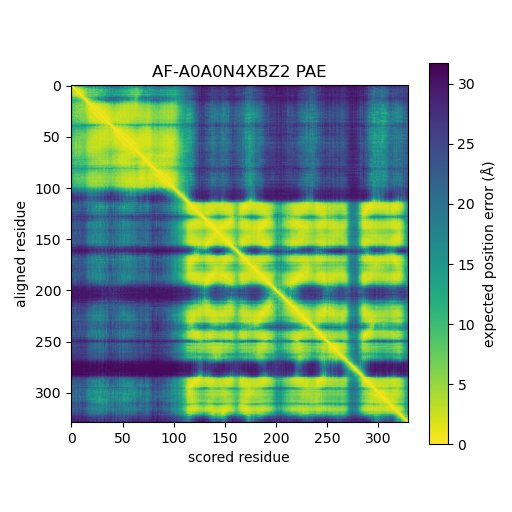 A C 1
ATOM 1684 O O . GLU A 1 208 ? 16.554 8.537 -37.368 1.00 59.38 208 GLU A O 1
ATOM 1689 N N . PRO A 1 209 ? 17.535 10.039 -36.005 1.00 62.19 209 PRO A N 1
ATOM 1690 C CA . PRO A 1 209 ? 16.641 9.758 -34.894 1.00 62.19 209 PRO A CA 1
ATOM 1691 C C . PRO A 1 209 ? 15.222 10.180 -35.288 1.00 62.19 209 PRO A C 1
ATOM 1693 O O . PRO A 1 209 ? 14.891 11.363 -35.315 1.00 62.19 209 PRO A O 1
ATOM 1696 N N . GLY A 1 210 ? 14.395 9.190 -35.634 1.00 65.31 210 GLY A N 1
ATOM 1697 C CA . GLY A 1 210 ? 12.980 9.389 -35.923 1.00 65.31 210 GLY A CA 1
ATOM 1698 C C . GLY A 1 210 ? 12.234 9.988 -34.722 1.00 65.31 210 GLY A C 1
ATOM 1699 O O . GLY A 1 210 ? 12.773 10.049 -33.614 1.00 65.31 210 GLY A O 1
ATOM 1700 N N . PRO A 1 211 ? 10.979 10.426 -34.907 1.00 74.06 211 PRO A N 1
ATOM 1701 C CA . PRO A 1 211 ? 10.208 11.045 -33.836 1.00 74.06 211 PRO A CA 1
ATOM 1702 C C . PRO A 1 211 ? 10.106 10.119 -32.614 1.00 74.06 211 PRO A C 1
ATOM 1704 O O . PRO A 1 211 ? 9.924 8.907 -32.745 1.00 74.06 211 PRO A O 1
ATOM 1707 N N . THR A 1 212 ? 10.183 10.699 -31.413 1.00 72.81 212 THR A N 1
ATOM 1708 C CA . THR A 1 212 ? 10.133 9.972 -30.127 1.00 72.81 212 THR A CA 1
ATOM 1709 C C . THR A 1 212 ? 8.858 9.145 -29.942 1.00 72.81 212 THR A C 1
ATOM 1711 O O . THR A 1 212 ? 8.850 8.204 -29.152 1.00 72.81 212 THR A O 1
ATOM 1714 N N . SER A 1 213 ? 7.800 9.443 -30.702 1.00 74.88 213 SER A N 1
ATOM 1715 C CA . SER A 1 213 ? 6.563 8.658 -30.769 1.00 74.88 213 SER A CA 1
ATOM 1716 C C . SER A 1 213 ? 6.748 7.242 -31.328 1.00 74.88 213 SER A C 1
ATOM 1718 O O . SER A 1 213 ? 5.896 6.392 -31.092 1.00 74.88 213 SER A O 1
ATOM 1720 N N . LEU A 1 214 ? 7.846 6.968 -32.041 1.00 75.88 214 LEU A N 1
ATOM 1721 C CA . LEU A 1 214 ? 8.173 5.648 -32.595 1.00 75.88 214 LEU A CA 1
ATOM 1722 C C . LEU A 1 214 ? 9.091 4.823 -31.684 1.00 75.88 214 LEU A C 1
ATOM 1724 O O . LEU A 1 214 ? 9.505 3.722 -32.055 1.00 75.88 214 LEU A O 1
ATOM 1728 N N . TYR A 1 215 ? 9.464 5.348 -30.516 1.00 84.56 215 TYR A N 1
ATOM 1729 C CA . TYR A 1 215 ? 10.370 4.643 -29.618 1.00 84.56 215 TYR A CA 1
ATOM 1730 C C . TYR A 1 215 ? 9.651 3.454 -28.986 1.00 84.56 215 TYR A C 1
ATOM 1732 O O . TYR A 1 215 ? 8.520 3.556 -28.514 1.00 84.56 215 TYR A O 1
ATOM 1740 N N . CYS A 1 216 ? 10.334 2.316 -28.961 1.00 83.25 216 CYS A N 1
ATOM 1741 C CA . CYS A 1 216 ? 9.808 1.075 -28.413 1.00 83.25 216 CYS A CA 1
ATOM 1742 C C . CYS A 1 216 ? 10.466 0.755 -27.067 1.00 83.25 216 CYS A C 1
ATOM 1744 O O . CYS A 1 216 ? 11.559 1.237 -26.755 1.00 83.25 216 CYS A O 1
ATOM 1746 N N . ARG A 1 217 ? 9.794 -0.079 -26.269 1.00 88.06 217 ARG A N 1
ATOM 1747 C CA . ARG A 1 217 ? 10.348 -0.614 -25.023 1.00 88.06 217 ARG A CA 1
ATOM 1748 C C . ARG A 1 217 ? 11.259 -1.782 -25.350 1.00 88.06 217 ARG A C 1
ATOM 1750 O O . ARG A 1 217 ? 10.817 -2.767 -25.934 1.00 88.06 217 ARG A O 1
ATOM 1757 N N . GLN A 1 218 ? 12.515 -1.680 -24.946 1.00 86.56 218 GLN A N 1
ATOM 1758 C CA . GLN A 1 218 ? 13.500 -2.738 -25.123 1.00 86.56 218 GLN A CA 1
ATOM 1759 C C . GLN A 1 218 ? 14.067 -3.120 -23.763 1.00 86.56 218 GLN A C 1
ATOM 1761 O O . GLN A 1 218 ? 14.469 -2.243 -22.999 1.00 86.56 218 GLN A O 1
ATOM 1766 N N . VAL A 1 219 ? 14.088 -4.417 -23.450 1.00 86.62 219 VAL A N 1
ATOM 1767 C CA . VAL A 1 219 ? 14.640 -4.922 -22.185 1.00 86.62 219 VAL A CA 1
ATOM 1768 C C . VAL A 1 219 ? 16.090 -4.462 -22.059 1.00 86.62 219 VAL A C 1
ATOM 1770 O O . VAL A 1 219 ? 16.865 -4.592 -23.004 1.00 86.62 219 VAL A O 1
ATOM 1773 N N . PHE A 1 220 ? 16.430 -3.887 -20.909 1.00 87.00 220 PHE A N 1
ATOM 1774 C CA . PHE A 1 220 ? 17.760 -3.350 -20.654 1.00 87.00 220 PHE A CA 1
ATOM 1775 C C . PHE A 1 220 ? 18.428 -3.988 -19.444 1.00 87.00 220 PHE A C 1
ATOM 1777 O O . PHE A 1 220 ? 19.578 -4.397 -19.539 1.00 87.00 220 PHE A O 1
ATOM 1784 N N . ALA A 1 221 ? 17.729 -4.046 -18.312 1.00 89.75 221 ALA A N 1
ATOM 1785 C CA . ALA A 1 221 ? 18.279 -4.621 -17.095 1.00 89.75 221 ALA A CA 1
ATOM 1786 C C . ALA A 1 221 ? 17.177 -5.155 -16.178 1.00 89.75 221 ALA A C 1
ATOM 1788 O O . ALA A 1 221 ? 16.007 -4.793 -16.324 1.00 89.75 221 ALA A O 1
ATOM 1789 N N . PHE A 1 222 ? 17.536 -5.995 -15.216 1.00 91.75 222 PHE A N 1
ATOM 1790 C CA . PHE A 1 222 ? 16.612 -6.503 -14.209 1.00 91.75 222 PHE A CA 1
ATOM 1791 C C . PHE A 1 222 ? 17.320 -6.832 -12.892 1.00 91.75 222 PHE A C 1
ATOM 1793 O O . PHE A 1 222 ? 18.543 -6.932 -12.839 1.00 91.75 222 PHE A O 1
ATOM 1800 N N . ASP A 1 223 ? 16.536 -7.029 -11.838 1.00 92.19 223 ASP A N 1
ATOM 1801 C CA . ASP A 1 223 ? 17.000 -7.527 -10.544 1.00 92.19 223 ASP A CA 1
ATOM 1802 C C . ASP A 1 223 ? 15.934 -8.400 -9.859 1.00 92.19 223 ASP A C 1
ATOM 1804 O O . ASP A 1 223 ? 14.731 -8.274 -10.123 1.00 92.19 223 ASP A O 1
ATOM 1808 N N . PHE A 1 224 ? 16.400 -9.271 -8.963 1.00 91.06 224 PHE A N 1
ATOM 1809 C CA . PHE A 1 224 ? 15.594 -10.080 -8.059 1.00 91.06 224 PHE A CA 1
ATOM 1810 C C . PHE A 1 224 ? 15.955 -9.732 -6.608 1.00 91.06 224 PHE A C 1
ATOM 1812 O O . PHE A 1 224 ? 16.815 -10.372 -6.003 1.00 91.06 224 PHE A O 1
ATOM 1819 N N . PHE A 1 225 ? 15.273 -8.750 -6.020 1.00 91.06 225 PHE A N 1
ATOM 1820 C CA . PHE A 1 225 ? 15.565 -8.307 -4.659 1.00 91.06 225 PHE A CA 1
ATOM 1821 C C . PHE A 1 225 ? 14.776 -9.113 -3.619 1.00 91.06 225 PHE A C 1
ATOM 1823 O O . PHE A 1 225 ? 13.545 -9.159 -3.659 1.00 91.06 225 PHE A O 1
ATOM 1830 N N . ASP A 1 226 ? 15.463 -9.735 -2.658 1.00 90.50 226 ASP A N 1
ATOM 1831 C CA . ASP A 1 226 ? 14.811 -10.498 -1.589 1.00 90.50 226 ASP A CA 1
ATOM 1832 C C . ASP A 1 226 ? 14.119 -9.567 -0.574 1.00 90.50 226 ASP A C 1
ATOM 1834 O O . ASP A 1 226 ? 14.762 -8.896 0.237 1.00 90.50 226 ASP A O 1
ATOM 1838 N N . MET A 1 227 ? 12.786 -9.563 -0.590 1.00 89.88 227 MET A N 1
ATOM 1839 C CA . MET A 1 227 ? 11.949 -8.793 0.331 1.00 89.88 227 MET A CA 1
ATOM 1840 C C . MET A 1 227 ? 11.567 -9.581 1.586 1.00 89.88 227 MET A C 1
ATOM 1842 O O . MET A 1 227 ? 10.894 -9.026 2.451 1.00 89.88 227 MET A O 1
ATOM 1846 N N . THR A 1 228 ? 12.001 -10.838 1.742 1.00 85.50 228 THR A N 1
ATOM 1847 C CA . THR A 1 228 ? 11.597 -11.720 2.855 1.00 85.50 228 THR A CA 1
ATOM 1848 C C . THR A 1 228 ? 11.750 -11.032 4.213 1.00 85.50 228 THR A C 1
ATOM 1850 O O . THR A 1 228 ? 10.827 -11.062 5.018 1.00 85.50 228 THR A O 1
ATOM 1853 N N . SER A 1 229 ? 12.851 -10.305 4.440 1.00 85.88 229 SER A N 1
ATOM 1854 C CA . SER A 1 229 ? 13.096 -9.591 5.707 1.00 85.88 229 SER A CA 1
ATOM 1855 C C . SER A 1 229 ? 12.025 -8.553 6.083 1.00 85.88 229 SER A C 1
ATOM 1857 O O . SER A 1 229 ? 11.809 -8.302 7.268 1.00 85.88 229 SER A O 1
ATOM 1859 N N . VAL A 1 230 ? 11.338 -7.967 5.096 1.00 85.88 230 VAL A N 1
ATOM 1860 C CA . VAL A 1 230 ? 10.239 -7.007 5.297 1.00 85.88 230 VAL A CA 1
ATOM 1861 C C . VAL A 1 230 ? 8.959 -7.728 5.737 1.00 85.88 230 VAL A C 1
ATOM 1863 O O . VAL A 1 230 ? 8.189 -7.186 6.527 1.00 85.88 230 VAL A O 1
ATOM 1866 N N . PHE A 1 231 ? 8.763 -8.966 5.278 1.00 86.31 231 PHE A N 1
ATOM 1867 C CA . PHE A 1 231 ? 7.569 -9.780 5.521 1.00 86.31 231 PHE A CA 1
ATOM 1868 C C . PHE A 1 231 ? 7.719 -10.775 6.685 1.00 86.31 231 PHE A C 1
ATOM 1870 O O . PHE A 1 231 ? 6.716 -11.252 7.208 1.00 86.31 231 PHE A O 1
ATOM 1877 N N . THR A 1 232 ? 8.939 -11.092 7.139 1.00 82.62 232 THR A N 1
ATOM 1878 C CA . THR A 1 232 ? 9.166 -11.998 8.285 1.00 82.62 232 THR A CA 1
ATOM 1879 C C . THR A 1 232 ? 8.717 -11.388 9.610 1.00 82.62 232 THR A C 1
ATOM 1881 O O . THR A 1 232 ? 8.152 -12.085 10.444 1.00 82.62 232 THR A O 1
ATOM 1884 N N . ASN A 1 233 ? 8.961 -10.092 9.812 1.00 74.56 233 ASN A N 1
ATOM 1885 C CA . ASN A 1 233 ? 8.511 -9.379 11.004 1.00 74.56 233 ASN A CA 1
ATOM 1886 C C . ASN A 1 233 ? 8.018 -7.975 10.617 1.00 74.56 233 ASN A C 1
ATOM 1888 O O . ASN A 1 233 ? 8.774 -7.004 10.748 1.00 74.56 233 ASN A O 1
ATOM 1892 N N . PRO A 1 234 ? 6.779 -7.864 10.099 1.00 68.62 234 PRO A N 1
ATOM 1893 C CA . PRO A 1 234 ? 6.181 -6.601 9.687 1.00 68.62 234 PRO A CA 1
ATOM 1894 C C . PRO A 1 234 ? 5.791 -5.770 10.918 1.00 68.62 234 PRO A C 1
ATOM 1896 O O . PRO A 1 234 ? 4.619 -5.621 11.248 1.00 68.62 234 PRO A O 1
ATOM 1899 N N . GLN A 1 235 ? 6.788 -5.245 11.631 1.00 66.19 235 GLN A N 1
ATOM 1900 C CA . GLN A 1 235 ? 6.570 -4.298 12.722 1.00 66.19 235 GLN A CA 1
ATOM 1901 C C . GLN A 1 235 ? 6.411 -2.885 12.161 1.00 66.19 235 GLN A C 1
ATOM 1903 O O . GLN A 1 235 ? 7.110 -2.529 11.202 1.00 66.19 235 GLN A O 1
ATOM 1908 N N . PRO A 1 236 ? 5.534 -2.059 12.755 1.00 65.25 236 PRO A N 1
ATOM 1909 C CA . PRO A 1 236 ? 5.373 -0.677 12.349 1.00 65.25 236 PRO A CA 1
ATOM 1910 C C . PRO A 1 236 ? 6.661 0.072 12.694 1.00 65.25 236 PRO A C 1
ATOM 1912 O O . PRO A 1 236 ? 6.915 0.433 13.839 1.00 65.25 236 PRO A O 1
ATOM 1915 N N . SER A 1 237 ? 7.508 0.278 11.691 1.00 62.56 237 SER A N 1
ATOM 1916 C CA . SER A 1 237 ? 8.725 1.067 11.841 1.00 62.56 237 SER A CA 1
ATOM 1917 C C . SER A 1 237 ? 8.413 2.519 11.510 1.00 62.56 237 SER A C 1
ATOM 1919 O O . SER A 1 237 ? 7.902 2.821 10.427 1.00 62.56 237 SER A O 1
ATOM 1921 N N . HIS A 1 238 ? 8.729 3.431 12.430 1.00 61.22 238 HIS A N 1
ATOM 1922 C CA . HIS A 1 238 ? 8.747 4.861 12.116 1.00 61.22 238 HIS A CA 1
ATOM 1923 C C . HIS A 1 238 ? 9.831 5.192 11.090 1.00 61.22 238 HIS A C 1
ATOM 1925 O O . HIS A 1 238 ? 9.632 6.096 10.279 1.00 61.22 238 HIS A O 1
ATOM 1931 N N . ASP A 1 239 ? 10.915 4.417 11.088 1.00 71.62 239 ASP A N 1
ATOM 1932 C CA . ASP A 1 239 ? 12.056 4.623 10.211 1.00 71.62 239 ASP A CA 1
ATOM 1933 C C . ASP A 1 239 ? 11.964 3.764 8.944 1.00 71.62 239 ASP A C 1
ATOM 1935 O O . ASP A 1 239 ? 11.528 2.605 8.990 1.00 71.62 239 ASP A O 1
ATOM 1939 N N . ALA A 1 240 ? 12.349 4.340 7.809 1.00 81.44 240 ALA A N 1
ATOM 1940 C CA . ALA A 1 240 ? 12.363 3.637 6.535 1.00 81.44 240 ALA A CA 1
ATOM 1941 C C . ALA A 1 240 ? 13.668 2.842 6.407 1.00 81.44 240 ALA A C 1
ATOM 1943 O O . ALA A 1 240 ? 14.742 3.324 6.749 1.00 81.44 240 ALA A O 1
ATOM 1944 N N . LYS A 1 241 ? 13.588 1.602 5.918 1.00 85.88 241 LYS A N 1
ATOM 1945 C CA . LYS A 1 241 ? 14.775 0.764 5.719 1.00 85.88 241 LYS A CA 1
ATOM 1946 C C . LYS A 1 241 ? 15.281 0.920 4.296 1.00 85.88 241 LYS A C 1
ATOM 1948 O O . LYS A 1 241 ? 14.644 0.418 3.365 1.00 85.88 241 LYS A O 1
ATOM 1953 N N . ASP A 1 242 ? 16.431 1.565 4.166 1.00 89.94 242 ASP A N 1
ATOM 1954 C CA . ASP A 1 242 ? 17.105 1.780 2.890 1.00 89.94 242 ASP A CA 1
ATOM 1955 C C . ASP A 1 242 ? 17.825 0.516 2.406 1.00 89.94 242 ASP A C 1
ATOM 1957 O O . ASP A 1 242 ? 18.462 -0.213 3.179 1.00 89.94 242 ASP A O 1
ATOM 1961 N N . LYS A 1 243 ? 17.694 0.235 1.108 1.00 88.75 243 LYS A N 1
ATOM 1962 C CA . LYS A 1 243 ? 18.274 -0.918 0.416 1.00 88.75 243 LYS A CA 1
ATOM 1963 C C . LYS A 1 243 ? 18.696 -0.525 -0.995 1.00 88.75 243 LYS A C 1
ATOM 1965 O O . LYS A 1 243 ? 17.978 0.188 -1.690 1.00 88.75 243 LYS A O 1
ATOM 1970 N N . VAL A 1 244 ? 19.854 -1.022 -1.420 1.00 88.06 244 VAL A N 1
ATOM 1971 C CA . VAL A 1 244 ? 20.365 -0.825 -2.781 1.00 88.06 244 VAL A CA 1
ATOM 1972 C C . VAL A 1 244 ? 20.046 -2.059 -3.616 1.00 88.06 244 VAL A C 1
ATOM 1974 O O . VAL A 1 244 ? 20.372 -3.179 -3.224 1.00 88.06 244 VAL A O 1
ATOM 1977 N N . ILE A 1 245 ? 19.416 -1.828 -4.761 1.00 90.12 245 ILE A N 1
ATOM 1978 C CA . ILE A 1 245 ? 19.159 -2.799 -5.820 1.00 90.12 245 ILE A CA 1
ATOM 1979 C C . ILE A 1 245 ? 20.252 -2.652 -6.878 1.00 90.12 245 ILE A C 1
ATOM 1981 O O . ILE A 1 245 ? 20.499 -1.543 -7.356 1.00 90.12 245 ILE A O 1
ATOM 1985 N N . PHE A 1 246 ? 20.879 -3.767 -7.253 1.00 88.69 246 PHE A N 1
ATOM 1986 C CA . PHE A 1 246 ? 21.892 -3.826 -8.307 1.00 88.69 246 PHE A CA 1
ATOM 1987 C C . PHE A 1 246 ? 21.276 -4.439 -9.560 1.00 88.69 246 PHE A C 1
ATOM 1989 O O . PHE A 1 246 ? 20.793 -5.565 -9.535 1.00 88.69 246 PHE A O 1
ATOM 1996 N N . LEU A 1 247 ? 21.270 -3.688 -10.655 1.00 87.50 247 LEU A N 1
ATOM 1997 C CA . LEU A 1 247 ? 20.630 -4.088 -11.899 1.00 87.50 247 LEU A CA 1
ATOM 1998 C C . LEU A 1 247 ? 21.607 -4.862 -12.782 1.00 87.50 247 LEU A C 1
ATOM 2000 O O . LEU A 1 247 ? 22.652 -4.338 -13.164 1.00 87.50 247 LEU A O 1
ATOM 2004 N N . ASN A 1 248 ? 21.221 -6.074 -13.175 1.00 85.00 248 ASN A N 1
ATOM 2005 C CA . ASN A 1 248 ? 21.952 -6.875 -14.146 1.00 85.00 248 ASN A CA 1
ATOM 2006 C C . ASN A 1 248 ? 21.469 -6.563 -15.576 1.00 85.00 248 ASN A C 1
ATOM 2008 O O . ASN A 1 248 ? 20.267 -6.580 -15.836 1.00 85.00 248 ASN A O 1
ATOM 2012 N N . LYS A 1 249 ? 22.405 -6.294 -16.496 1.00 82.06 249 LYS A N 1
ATOM 2013 C CA . LYS A 1 249 ? 22.169 -5.988 -17.920 1.00 82.06 249 LYS A CA 1
ATOM 2014 C C . LYS A 1 249 ? 22.093 -7.224 -18.834 1.00 82.06 249 LYS A C 1
ATOM 2016 O O . LYS A 1 249 ? 21.895 -7.077 -20.040 1.00 82.06 249 LYS A O 1
ATOM 2021 N N . ASP A 1 250 ? 22.276 -8.427 -18.297 1.00 70.38 250 ASP A N 1
ATOM 2022 C CA . ASP A 1 250 ? 22.241 -9.673 -19.066 1.00 70.38 250 ASP A CA 1
ATOM 2023 C C . ASP A 1 250 ? 20.876 -9.897 -19.745 1.00 70.38 250 ASP A C 1
ATOM 2025 O O . ASP A 1 250 ? 19.832 -9.454 -19.272 1.00 70.38 250 ASP A O 1
ATOM 2029 N N . GLN A 1 251 ? 20.849 -10.644 -20.854 1.00 66.31 251 GLN A N 1
ATOM 2030 C CA . GLN A 1 251 ? 19.609 -10.954 -21.590 1.00 66.31 251 GLN A CA 1
ATOM 2031 C C . GLN A 1 251 ? 18.917 -12.246 -21.112 1.00 66.31 251 GLN A C 1
ATOM 2033 O O . GLN A 1 251 ? 17.904 -12.662 -21.668 1.00 66.31 251 GLN A O 1
ATOM 2038 N N . ASN A 1 252 ? 19.423 -12.888 -20.055 1.00 81.25 252 ASN A N 1
ATOM 2039 C CA . ASN A 1 252 ? 18.975 -14.211 -19.602 1.00 81.25 252 ASN A CA 1
ATOM 2040 C C . ASN A 1 252 ? 17.833 -14.163 -18.569 1.00 81.25 252 ASN A C 1
ATOM 2042 O O . ASN A 1 252 ? 17.661 -15.117 -17.805 1.00 81.25 252 ASN A O 1
ATOM 2046 N N . PHE A 1 253 ? 17.040 -13.085 -18.537 1.00 83.81 253 PHE A N 1
ATOM 2047 C CA . PHE A 1 253 ? 15.949 -12.901 -17.570 1.00 83.81 253 PHE A CA 1
ATOM 2048 C C . PHE A 1 253 ? 15.038 -14.130 -17.474 1.00 83.81 253 PHE A C 1
ATOM 2050 O O . PHE A 1 253 ? 14.827 -14.649 -16.382 1.00 83.81 253 PHE A O 1
ATOM 2057 N N . ASP A 1 254 ? 14.559 -14.649 -18.609 1.00 84.75 254 ASP A N 1
ATOM 2058 C CA . ASP A 1 254 ? 13.628 -15.782 -18.629 1.00 84.75 254 ASP A CA 1
ATOM 2059 C C . ASP A 1 254 ? 14.247 -17.066 -18.066 1.00 84.75 254 ASP A C 1
ATOM 2061 O O . ASP A 1 254 ? 13.567 -17.862 -17.417 1.00 84.75 254 ASP A O 1
ATOM 2065 N N . GLN A 1 255 ? 15.546 -17.279 -18.288 1.00 83.81 255 GLN A N 1
ATOM 2066 C CA . GLN A 1 255 ? 16.258 -18.433 -17.739 1.00 83.81 255 GLN A CA 1
ATOM 2067 C C . GLN A 1 255 ? 16.452 -18.294 -16.227 1.00 83.81 255 GLN A C 1
ATOM 2069 O O . GLN A 1 255 ? 16.250 -19.263 -15.493 1.00 83.81 255 GLN A O 1
ATOM 2074 N N . LEU A 1 256 ? 16.794 -17.096 -15.745 1.00 84.25 256 LEU A N 1
ATOM 2075 C CA . LEU A 1 256 ? 16.952 -16.838 -14.315 1.00 84.25 256 LEU A CA 1
ATOM 2076 C C . LEU A 1 256 ? 15.616 -16.833 -13.572 1.00 84.25 256 LEU A C 1
ATOM 2078 O O . LEU A 1 256 ? 15.554 -17.352 -12.462 1.00 84.25 256 LEU A O 1
ATOM 2082 N N . LEU A 1 257 ? 14.539 -16.343 -14.189 1.00 84.38 257 LEU A N 1
ATOM 2083 C CA . LEU A 1 257 ? 13.187 -16.423 -13.639 1.00 84.38 257 LEU A CA 1
ATOM 2084 C C . LEU A 1 257 ? 12.728 -17.882 -13.520 1.00 84.38 257 LEU A C 1
ATOM 2086 O O . LEU A 1 257 ? 12.219 -18.280 -12.472 1.00 84.38 257 LEU A O 1
ATOM 2090 N N . LYS A 1 258 ? 12.980 -18.707 -14.547 1.00 85.19 258 LYS A N 1
ATOM 2091 C CA . LYS A 1 258 ? 12.740 -20.160 -14.483 1.00 85.19 258 LYS A CA 1
ATOM 2092 C C . LYS A 1 258 ? 13.575 -20.819 -13.386 1.00 85.19 258 LYS A C 1
ATOM 2094 O O . LYS A 1 258 ? 13.045 -21.607 -12.612 1.00 85.19 258 LYS A O 1
ATOM 2099 N N . SER A 1 259 ? 14.852 -20.458 -13.267 1.00 83.19 259 SER A N 1
ATOM 2100 C CA . SER A 1 259 ? 15.727 -20.951 -12.196 1.00 83.19 259 SER A CA 1
ATOM 2101 C C . SER A 1 259 ? 15.209 -20.563 -10.804 1.00 83.19 259 SER A C 1
ATOM 2103 O O . SER A 1 259 ? 15.163 -21.399 -9.896 1.00 83.19 259 SER A O 1
ATOM 2105 N N . LEU A 1 260 ? 14.740 -19.324 -10.638 1.00 83.00 260 LEU A N 1
ATOM 2106 C CA . LEU A 1 260 ? 14.115 -18.819 -9.415 1.00 83.00 260 LEU A CA 1
ATOM 2107 C C . LEU A 1 260 ? 12.845 -19.621 -9.077 1.00 83.00 260 LEU A C 1
ATOM 2109 O O . LEU A 1 260 ? 12.667 -20.040 -7.933 1.00 83.00 260 LEU A O 1
ATOM 2113 N N . GLN A 1 261 ? 12.013 -19.922 -10.078 1.00 84.12 261 GLN A N 1
ATOM 2114 C CA . GLN A 1 261 ? 10.810 -20.760 -9.961 1.00 84.12 261 GLN A CA 1
ATOM 2115 C C . GLN A 1 261 ? 11.102 -22.220 -9.587 1.00 84.12 261 GLN A C 1
ATOM 2117 O O . GLN A 1 261 ? 10.331 -22.839 -8.843 1.00 84.12 261 GLN A O 1
ATOM 2122 N N . THR A 1 262 ? 12.191 -22.792 -10.107 1.00 82.44 262 THR A N 1
ATOM 2123 C CA . THR A 1 262 ? 12.566 -24.188 -9.848 1.00 82.44 262 THR A CA 1
ATOM 2124 C C . THR A 1 262 ? 13.298 -24.365 -8.526 1.00 82.44 262 THR A C 1
ATOM 2126 O O . THR A 1 262 ? 13.048 -25.335 -7.819 1.00 82.44 262 THR A O 1
ATOM 2129 N N . THR A 1 263 ? 14.197 -23.441 -8.178 1.00 79.75 263 THR A N 1
ATOM 2130 C CA . THR A 1 263 ? 15.092 -23.588 -7.019 1.00 79.75 263 THR A CA 1
ATOM 2131 C C . THR A 1 263 ? 14.588 -22.887 -5.760 1.00 79.75 263 THR A C 1
ATOM 2133 O O . THR A 1 263 ? 15.111 -23.154 -4.679 1.00 79.75 263 THR A O 1
ATOM 2136 N N . ALA A 1 264 ? 13.606 -21.984 -5.884 1.00 74.81 264 ALA A N 1
ATOM 2137 C CA . ALA A 1 264 ? 13.134 -21.102 -4.811 1.00 74.81 264 ALA A CA 1
ATOM 2138 C C . ALA A 1 264 ? 14.270 -20.317 -4.115 1.00 74.81 264 ALA A C 1
ATOM 2140 O O . ALA A 1 264 ? 14.195 -19.961 -2.930 1.00 74.81 264 ALA A O 1
ATOM 2141 N N . LYS A 1 265 ? 15.358 -20.063 -4.848 1.00 76.50 265 LYS A N 1
ATOM 2142 C CA . LYS A 1 265 ? 16.501 -19.260 -4.417 1.00 76.50 265 LYS A CA 1
ATOM 2143 C C . LYS A 1 265 ? 16.622 -18.063 -5.343 1.00 76.50 265 LYS A C 1
ATOM 2145 O O . LYS A 1 265 ? 16.465 -18.197 -6.553 1.00 76.50 265 LYS A O 1
ATOM 2150 N N . VAL A 1 266 ? 16.912 -16.904 -4.760 1.00 78.31 266 VAL A N 1
ATOM 2151 C CA . VAL A 1 266 ? 17.288 -15.725 -5.538 1.00 78.31 266 VAL A CA 1
ATOM 2152 C C . VAL A 1 266 ? 18.597 -16.061 -6.261 1.00 78.31 266 VAL A C 1
ATOM 2154 O O . VAL A 1 266 ? 19.568 -16.431 -5.589 1.00 78.31 266 VAL A O 1
ATOM 2157 N N . PRO A 1 267 ? 18.634 -16.019 -7.606 1.00 71.38 267 PRO A N 1
ATOM 2158 C CA . PRO A 1 267 ? 19.858 -16.263 -8.349 1.00 71.38 267 PRO A CA 1
ATOM 2159 C C . PRO A 1 267 ? 20.931 -15.275 -7.899 1.00 71.38 267 PRO A C 1
ATOM 2161 O O . PRO A 1 267 ? 20.679 -14.074 -7.829 1.00 71.38 267 PRO A O 1
ATOM 2164 N N . LYS A 1 268 ? 22.134 -15.769 -7.592 1.00 64.88 268 LYS A N 1
ATOM 2165 C CA . LYS A 1 268 ? 23.279 -14.881 -7.383 1.00 64.88 268 LYS A CA 1
ATOM 2166 C C . LYS A 1 268 ? 23.621 -14.267 -8.735 1.00 64.88 268 LYS A C 1
ATOM 2168 O O . LYS A 1 268 ? 24.231 -14.931 -9.568 1.00 64.88 268 LYS A O 1
ATOM 2173 N N . LEU A 1 269 ? 23.189 -13.029 -8.950 1.00 61.38 269 LEU A N 1
ATOM 2174 C CA . LEU A 1 269 ? 23.639 -12.216 -10.070 1.00 61.38 269 LEU A CA 1
ATOM 2175 C C . LEU A 1 269 ? 25.124 -11.955 -9.809 1.00 61.38 269 LEU A C 1
ATOM 2177 O O . LEU A 1 269 ? 25.492 -11.338 -8.809 1.00 61.38 269 LEU A O 1
ATOM 2181 N N . SER A 1 270 ? 25.988 -12.567 -10.611 1.00 44.19 270 SER A N 1
ATOM 2182 C CA . SER A 1 270 ? 27.430 -12.458 -10.452 1.00 44.19 270 SER A CA 1
ATOM 2183 C C . SER A 1 270 ? 27.867 -11.017 -10.701 1.00 44.19 270 SER A C 1
ATOM 2185 O O . SER A 1 270 ? 28.034 -10.622 -11.847 1.00 44.19 270 SER A O 1
ATOM 2187 N N . ALA A 1 271 ? 28.153 -10.269 -9.634 1.00 44.38 271 ALA A N 1
ATOM 2188 C CA . ALA A 1 271 ? 29.360 -9.456 -9.659 1.00 44.38 271 ALA A CA 1
ATOM 2189 C C . ALA A 1 271 ? 30.503 -10.461 -9.832 1.00 44.38 271 ALA A C 1
ATOM 2191 O O . ALA A 1 271 ? 30.618 -11.397 -9.032 1.00 44.38 271 ALA A O 1
ATOM 2192 N N . SER A 1 272 ? 31.256 -10.368 -10.926 1.00 33.97 272 SER A N 1
ATOM 2193 C CA . SER A 1 272 ? 32.385 -11.260 -11.186 1.00 33.97 272 SER A CA 1
ATOM 2194 C C . SER A 1 272 ? 33.219 -11.431 -9.915 1.00 33.97 272 SER A C 1
ATOM 2196 O O . SER A 1 272 ? 33.605 -10.465 -9.259 1.00 33.97 272 SER A O 1
ATOM 2198 N N . SER A 1 273 ? 33.422 -12.686 -9.542 1.00 33.53 273 SER A N 1
ATOM 2199 C CA . SER A 1 273 ? 34.081 -13.148 -8.328 1.00 33.53 273 SER A CA 1
ATOM 2200 C C . SER A 1 273 ? 35.375 -12.399 -7.973 1.00 33.53 273 SER A C 1
ATOM 2202 O O . SER A 1 273 ? 36.356 -12.483 -8.702 1.00 33.53 273 SER A O 1
ATOM 2204 N N . GLY A 1 274 ? 35.390 -11.783 -6.789 1.00 35.59 274 GLY A N 1
ATOM 2205 C CA . GLY A 1 274 ? 36.471 -11.878 -5.800 1.00 35.59 274 GLY A CA 1
ATOM 2206 C C . GLY A 1 274 ? 37.900 -11.506 -6.207 1.00 35.59 274 GLY A C 1
ATOM 2207 O O . GLY A 1 274 ? 38.725 -12.395 -6.359 1.00 35.59 274 GLY A O 1
ATOM 2208 N N . GLN A 1 275 ? 38.218 -10.210 -6.188 1.00 24.83 275 GLN A N 1
ATOM 2209 C CA . GLN A 1 275 ? 39.459 -9.626 -5.645 1.00 24.83 275 GLN A CA 1
ATOM 2210 C C . GLN A 1 275 ? 39.164 -8.144 -5.330 1.00 24.83 275 GLN A C 1
ATOM 2212 O O . GLN A 1 275 ? 38.563 -7.475 -6.170 1.00 24.83 275 GLN A O 1
ATOM 2217 N N . PRO A 1 276 ? 39.556 -7.587 -4.168 1.00 32.59 276 PRO A N 1
ATOM 2218 C CA . PRO A 1 276 ? 39.500 -6.149 -3.948 1.00 32.59 276 PRO A CA 1
ATOM 2219 C C . PRO A 1 276 ? 40.704 -5.515 -4.656 1.00 32.59 276 PRO A C 1
ATOM 2221 O O . PRO A 1 276 ? 41.744 -5.268 -4.050 1.00 32.59 276 PRO A O 1
ATOM 2224 N N . SER A 1 277 ? 40.602 -5.301 -5.966 1.00 28.67 277 SER A N 1
ATOM 2225 C CA . SER A 1 277 ? 41.582 -4.494 -6.687 1.00 28.67 277 SER A CA 1
ATOM 2226 C C . SER A 1 277 ? 41.339 -3.025 -6.356 1.00 28.67 277 SER A C 1
ATOM 2228 O O . SER A 1 277 ? 40.290 -2.471 -6.677 1.00 28.67 277 SER A O 1
ATOM 2230 N N . PHE A 1 278 ? 42.324 -2.402 -5.711 1.00 32.19 278 PHE A N 1
ATOM 2231 C CA . PHE A 1 278 ? 42.445 -0.960 -5.508 1.00 32.19 278 PHE A CA 1
ATOM 2232 C C . PHE A 1 278 ? 42.647 -0.236 -6.848 1.00 32.19 278 PHE A C 1
ATOM 2234 O O . PHE A 1 278 ? 43.700 0.337 -7.091 1.00 32.19 278 PHE A O 1
ATOM 2241 N N . ILE A 1 279 ? 41.662 -0.292 -7.739 1.00 29.75 279 ILE A N 1
ATOM 2242 C CA . ILE A 1 279 ? 41.533 0.583 -8.903 1.00 29.75 279 ILE A CA 1
ATOM 2243 C C . ILE A 1 279 ? 40.032 0.829 -9.048 1.00 29.75 279 ILE A C 1
ATOM 2245 O O . ILE A 1 279 ? 39.276 -0.031 -9.491 1.00 29.75 279 ILE A O 1
ATOM 2249 N N . PHE A 1 280 ? 39.596 1.986 -8.558 1.00 36.00 280 PHE A N 1
ATOM 2250 C CA . PHE A 1 280 ? 38.277 2.532 -8.838 1.00 36.00 280 PHE A CA 1
ATOM 2251 C C . PHE A 1 280 ? 38.251 2.944 -10.310 1.00 36.00 280 PHE A C 1
ATOM 2253 O O . PHE A 1 280 ? 38.686 4.046 -10.605 1.00 36.00 280 PHE A O 1
ATOM 2260 N N . GLU A 1 281 ? 37.795 2.075 -11.209 1.00 37.91 281 GLU A N 1
ATOM 2261 C CA . GLU A 1 281 ? 37.201 2.439 -12.504 1.00 37.91 281 GLU A CA 1
ATOM 2262 C C . GLU A 1 281 ? 36.624 1.168 -13.174 1.00 37.91 281 GLU A C 1
ATOM 2264 O O . GLU A 1 281 ? 37.232 0.103 -13.126 1.00 37.91 281 GLU A O 1
ATOM 2269 N N . ASP A 1 282 ? 35.423 1.291 -13.755 1.00 34.66 282 ASP A N 1
ATOM 2270 C CA . ASP A 1 282 ? 34.817 0.382 -14.752 1.00 34.66 282 ASP A CA 1
ATOM 2271 C C . ASP A 1 282 ? 33.985 -0.863 -14.356 1.00 34.66 282 ASP A C 1
ATOM 2273 O O . ASP A 1 282 ? 34.018 -1.878 -15.049 1.00 34.66 282 ASP A O 1
ATOM 2277 N N . PHE A 1 283 ? 33.067 -0.757 -13.383 1.00 42.59 283 PHE A N 1
ATOM 2278 C CA . PHE A 1 283 ? 31.829 -1.568 -13.424 1.00 42.59 283 PHE A CA 1
ATOM 2279 C C . PHE A 1 283 ? 30.596 -0.667 -13.520 1.00 42.59 283 PHE A C 1
ATOM 2281 O O . PHE A 1 283 ? 30.116 -0.087 -12.546 1.00 42.59 283 PHE A O 1
ATOM 2288 N N . ASN A 1 284 ? 30.111 -0.514 -14.751 1.00 53.66 284 ASN A N 1
ATOM 2289 C CA . ASN A 1 284 ? 28.941 0.272 -15.124 1.00 53.66 284 ASN A CA 1
ATOM 2290 C C . ASN A 1 284 ? 27.643 -0.481 -14.766 1.00 53.66 284 ASN A C 1
ATOM 2292 O O . ASN A 1 284 ? 26.860 -0.830 -15.652 1.00 53.66 284 ASN A O 1
ATOM 2296 N N . ASP A 1 285 ? 27.433 -0.763 -13.481 1.00 69.69 285 ASP A N 1
ATOM 2297 C CA . ASP A 1 285 ? 26.256 -1.472 -12.974 1.00 69.69 285 ASP A CA 1
ATOM 2298 C C . ASP A 1 285 ? 25.199 -0.462 -12.528 1.00 69.69 285 ASP A C 1
ATOM 2300 O O . ASP A 1 285 ? 25.463 0.414 -11.703 1.00 69.69 285 ASP A O 1
ATOM 2304 N N . GLY A 1 286 ? 23.997 -0.560 -13.099 1.00 82.56 286 GLY A N 1
ATOM 2305 C CA . GLY A 1 286 ? 22.885 0.311 -12.724 1.00 82.56 286 GLY A CA 1
ATOM 2306 C C . GLY A 1 286 ? 22.462 0.056 -11.279 1.00 82.56 286 GLY A C 1
ATOM 2307 O O . GLY A 1 286 ? 22.380 -1.099 -10.862 1.00 82.56 286 GLY A O 1
ATOM 2308 N N . LYS A 1 287 ? 22.167 1.108 -10.513 1.00 89.50 287 LYS A N 1
ATOM 2309 C CA . LYS A 1 287 ? 21.753 0.986 -9.107 1.00 89.50 287 LYS A CA 1
ATOM 2310 C C . LYS A 1 287 ? 20.461 1.741 -8.850 1.00 89.50 287 LYS A C 1
ATOM 2312 O O . LYS A 1 287 ? 20.232 2.811 -9.406 1.00 89.50 287 LYS A O 1
ATOM 2317 N N . ILE A 1 288 ? 19.620 1.193 -7.982 1.00 90.50 288 ILE A N 1
ATOM 2318 C CA . ILE A 1 288 ? 18.422 1.873 -7.487 1.00 90.50 288 ILE A CA 1
ATOM 2319 C C . ILE A 1 288 ? 18.446 1.819 -5.963 1.00 90.50 288 ILE A C 1
ATOM 2321 O O . ILE A 1 288 ? 18.485 0.740 -5.377 1.00 90.50 288 ILE A O 1
ATOM 2325 N N . LEU A 1 289 ? 18.411 2.978 -5.312 1.00 91.44 289 LEU A N 1
ATOM 2326 C CA . LEU A 1 289 ? 18.218 3.078 -3.870 1.00 91.44 289 LEU A CA 1
ATOM 2327 C C . LEU A 1 289 ? 16.718 3.131 -3.582 1.00 91.44 289 LEU A C 1
ATOM 2329 O O . LEU A 1 289 ? 16.028 4.050 -4.030 1.00 91.44 289 LEU A O 1
ATOM 2333 N N . ILE A 1 290 ? 16.224 2.164 -2.815 1.00 93.25 290 ILE A N 1
ATOM 2334 C CA . ILE A 1 290 ? 14.840 2.116 -2.349 1.00 93.25 290 ILE A CA 1
ATOM 2335 C C . ILE A 1 290 ? 14.776 2.210 -0.829 1.00 93.25 290 ILE A C 1
ATOM 2337 O O . ILE A 1 290 ? 15.669 1.733 -0.134 1.00 93.25 290 ILE A O 1
ATOM 2341 N N . SER A 1 291 ? 13.687 2.766 -0.314 1.00 92.38 291 SER A N 1
ATOM 2342 C CA . SER A 1 291 ? 13.341 2.723 1.102 1.00 92.38 291 SER A CA 1
ATOM 2343 C C . SER A 1 291 ? 12.028 1.974 1.290 1.00 92.38 291 SER A C 1
ATOM 2345 O O . SER A 1 291 ? 11.079 2.137 0.518 1.00 92.38 291 SER A O 1
ATOM 2347 N N . THR A 1 292 ? 11.982 1.101 2.293 1.00 92.56 292 THR A N 1
ATOM 2348 C CA . THR A 1 292 ? 10.811 0.265 2.588 1.00 92.56 292 THR A CA 1
ATOM 2349 C C . THR A 1 292 ? 10.282 0.564 3.982 1.00 92.56 292 THR A C 1
ATOM 2351 O O . THR A 1 292 ? 11.046 0.666 4.943 1.00 92.56 292 THR A O 1
ATOM 2354 N N . GLN A 1 293 ? 8.966 0.719 4.107 1.00 91.25 293 GLN A N 1
ATOM 2355 C CA . GLN A 1 293 ? 8.299 0.991 5.376 1.00 91.25 293 GLN A CA 1
ATOM 2356 C C . GLN A 1 293 ? 7.020 0.163 5.487 1.00 91.25 293 GLN A C 1
ATOM 2358 O O . GLN A 1 293 ? 6.234 0.090 4.546 1.00 91.25 293 GLN A O 1
ATOM 2363 N N . VAL A 1 294 ? 6.808 -0.459 6.645 1.00 90.12 294 VAL A N 1
ATOM 2364 C CA . VAL A 1 294 ? 5.648 -1.319 6.899 1.00 90.12 294 VAL A CA 1
ATOM 2365 C C . VAL A 1 294 ? 4.629 -0.586 7.761 1.00 90.12 294 VAL A C 1
ATOM 2367 O O . VAL A 1 294 ? 4.984 0.053 8.753 1.00 90.12 294 VAL A O 1
ATOM 2370 N N . TYR A 1 295 ? 3.354 -0.714 7.401 1.00 87.94 295 TYR A N 1
ATOM 2371 C CA . TYR A 1 295 ? 2.228 -0.217 8.181 1.00 87.94 295 TYR A CA 1
ATOM 2372 C C . TYR A 1 295 ? 1.279 -1.362 8.514 1.00 87.94 295 TYR A C 1
ATOM 2374 O O . TYR A 1 295 ? 0.774 -2.016 7.611 1.00 87.94 295 TYR A O 1
ATOM 2382 N N . THR A 1 296 ? 0.999 -1.577 9.797 1.00 80.56 296 THR A N 1
ATOM 2383 C CA . THR A 1 296 ? 0.225 -2.711 10.340 1.00 80.56 296 THR A CA 1
ATOM 2384 C C . THR A 1 296 ? -1.292 -2.612 10.161 1.00 80.56 296 THR A C 1
ATOM 2386 O O . THR A 1 296 ? -2.027 -3.347 10.812 1.00 80.56 296 THR A O 1
ATOM 2389 N N . ASN A 1 297 ? -1.759 -1.712 9.292 1.00 79.69 297 ASN A N 1
ATOM 2390 C CA . ASN A 1 297 ? -3.176 -1.482 9.036 1.00 79.69 297 ASN A CA 1
ATOM 2391 C C . ASN A 1 297 ? -3.498 -1.715 7.556 1.00 79.69 297 ASN A C 1
ATOM 2393 O O . ASN A 1 297 ? -2.672 -1.453 6.673 1.00 79.69 297 ASN A O 1
ATOM 2397 N N . GLY A 1 298 ? -4.732 -2.139 7.277 1.00 82.25 298 GLY A N 1
ATOM 2398 C CA . GLY A 1 298 ? -5.259 -2.193 5.914 1.00 82.25 298 GLY A CA 1
ATOM 2399 C C . GLY A 1 298 ? -5.361 -0.801 5.279 1.00 82.25 298 GLY A C 1
ATOM 2400 O O . GLY A 1 298 ? -5.313 0.220 5.966 1.00 82.25 298 GLY A O 1
ATOM 2401 N N . LEU A 1 299 ? -5.543 -0.744 3.958 1.00 85.00 299 LEU A N 1
ATOM 2402 C CA . LEU A 1 299 ? -5.501 0.508 3.191 1.00 85.00 299 LEU A CA 1
ATOM 2403 C C . LEU A 1 299 ? -6.483 1.578 3.703 1.00 85.00 299 LEU A C 1
ATOM 2405 O O . LEU A 1 299 ? -6.110 2.745 3.827 1.00 85.00 299 LEU A O 1
ATOM 2409 N N . SER A 1 300 ? -7.724 1.196 4.012 1.00 82.19 300 SER A N 1
ATOM 2410 C CA . SER A 1 300 ? -8.761 2.123 4.491 1.00 82.19 300 SER A CA 1
ATOM 2411 C C . SER A 1 300 ? -8.409 2.735 5.848 1.00 82.19 300 SER A C 1
ATOM 2413 O O . SER A 1 300 ? -8.554 3.941 6.046 1.00 82.19 300 SER A O 1
ATOM 2415 N N . GLU A 1 301 ? -7.889 1.923 6.771 1.00 80.56 301 GLU A N 1
ATOM 2416 C CA . GLU A 1 301 ? -7.452 2.396 8.084 1.00 80.56 301 GLU A CA 1
ATOM 2417 C C . GLU A 1 301 ? -6.148 3.197 7.987 1.00 80.56 301 GLU A C 1
ATOM 2419 O O . GLU A 1 301 ? -6.004 4.210 8.666 1.00 80.56 301 GLU A O 1
ATOM 2424 N N . LEU A 1 302 ? -5.229 2.829 7.091 1.00 84.81 302 LEU A N 1
ATOM 2425 C CA . LEU A 1 302 ? -4.016 3.604 6.835 1.00 84.81 302 LEU A CA 1
ATOM 2426 C C . LEU A 1 302 ? -4.341 5.006 6.299 1.00 84.81 302 LEU A C 1
ATOM 2428 O O . LEU A 1 302 ? -3.765 5.984 6.776 1.00 84.81 302 LEU A O 1
ATOM 2432 N N . LYS A 1 303 ? -5.302 5.124 5.371 1.00 83.19 303 LYS A N 1
ATOM 2433 C CA . LYS A 1 303 ? -5.815 6.421 4.891 1.00 83.19 303 LYS A CA 1
ATOM 2434 C C . LYS A 1 303 ? -6.410 7.259 6.023 1.00 83.19 303 LYS A C 1
ATOM 2436 O O . LYS A 1 303 ? -6.248 8.476 6.029 1.00 83.19 303 LYS A O 1
ATOM 2441 N N . LEU A 1 304 ? -7.085 6.615 6.976 1.00 77.62 304 LEU A N 1
ATOM 2442 C CA . LEU A 1 304 ? -7.700 7.283 8.121 1.00 77.62 304 LEU A CA 1
ATOM 2443 C C . LEU A 1 304 ? -6.677 7.722 9.177 1.00 77.62 304 LEU A C 1
ATOM 2445 O O . LEU A 1 304 ? -6.800 8.820 9.714 1.00 77.62 304 LEU A O 1
ATOM 2449 N N . ARG A 1 305 ? -5.692 6.877 9.495 1.00 78.19 305 ARG A N 1
ATOM 2450 C CA . ARG A 1 305 ? -4.673 7.164 10.515 1.00 78.19 305 ARG A CA 1
ATOM 2451 C C . ARG A 1 305 ? -3.589 8.109 10.016 1.00 78.19 305 ARG A C 1
ATOM 2453 O O . ARG A 1 305 ? -3.085 8.921 10.782 1.00 78.19 305 ARG A O 1
ATOM 2460 N N . ARG A 1 306 ? -3.216 8.017 8.735 1.00 82.00 306 ARG A N 1
ATOM 2461 C CA . ARG A 1 306 ? -2.096 8.771 8.149 1.00 82.00 306 ARG A CA 1
ATOM 2462 C C . ARG A 1 306 ? -2.506 9.492 6.865 1.00 82.00 306 ARG A C 1
ATOM 2464 O O . ARG A 1 306 ? -1.957 9.205 5.799 1.00 82.00 306 ARG A O 1
ATOM 2471 N N . PRO A 1 307 ? -3.439 10.462 6.949 1.00 78.25 307 PRO A N 1
ATOM 2472 C CA . PRO A 1 307 ? -3.954 11.162 5.771 1.00 78.25 307 PRO A CA 1
ATOM 2473 C C . PRO A 1 307 ? -2.852 11.902 5.001 1.00 78.25 307 PRO A C 1
ATOM 2475 O O . PRO A 1 307 ? -2.899 11.976 3.776 1.00 78.25 307 PRO A O 1
ATOM 2478 N N . TYR A 1 308 ? -1.812 12.365 5.702 1.00 80.62 308 TYR A N 1
ATOM 2479 C CA . TYR A 1 308 ? -0.678 13.085 5.120 1.00 80.62 308 TYR A CA 1
ATOM 2480 C C . TYR A 1 308 ? 0.091 12.287 4.052 1.00 80.62 308 TYR A C 1
ATOM 2482 O O . TYR A 1 308 ? 0.676 12.894 3.156 1.00 80.62 308 TYR A O 1
ATOM 2490 N N . LEU A 1 309 ? 0.069 10.946 4.103 1.00 83.69 309 LEU A N 1
ATOM 2491 C CA . LEU A 1 309 ? 0.693 10.096 3.081 1.00 83.69 309 LEU A CA 1
ATOM 2492 C C . LEU A 1 309 ? -0.015 10.197 1.724 1.00 83.69 309 LEU A C 1
ATOM 2494 O O . LEU A 1 309 ? 0.578 9.847 0.711 1.00 83.69 309 LEU A O 1
ATOM 2498 N N . PHE A 1 310 ? -1.262 10.672 1.691 1.00 84.75 310 PHE A N 1
ATOM 2499 C CA . PHE A 1 310 ? -2.117 10.655 0.504 1.00 84.75 310 PHE A CA 1
ATOM 2500 C C . PHE A 1 310 ? -2.459 12.054 -0.033 1.00 84.75 310 PHE A C 1
ATOM 2502 O O . PHE A 1 310 ? -3.253 12.162 -0.961 1.00 84.75 310 PHE A O 1
ATOM 2509 N N . THR A 1 311 ? -1.896 13.126 0.537 1.00 77.56 311 THR A N 1
ATOM 2510 C CA . THR A 1 311 ? -2.279 14.504 0.178 1.00 77.56 311 THR A CA 1
ATOM 2511 C C . THR A 1 311 ? -1.358 15.141 -0.860 1.00 77.56 311 THR A C 1
ATOM 2513 O O . THR A 1 311 ? -1.827 15.573 -1.905 1.00 77.56 311 THR A O 1
ATOM 2516 N N . ARG A 1 312 ? -0.053 15.253 -0.571 1.00 70.25 312 ARG A N 1
ATOM 2517 C CA . ARG A 1 312 ? 0.857 16.094 -1.372 1.00 70.25 312 ARG A CA 1
ATOM 2518 C C . ARG A 1 312 ? 1.494 15.346 -2.543 1.00 70.25 312 ARG A C 1
ATOM 2520 O O . ARG A 1 312 ? 1.635 15.937 -3.599 1.00 70.25 312 ARG A O 1
ATOM 2527 N N . ASN A 1 313 ? 1.842 14.075 -2.335 1.00 77.81 313 ASN A N 1
ATOM 2528 C CA . ASN A 1 313 ? 2.406 13.147 -3.323 1.00 77.81 313 ASN A CA 1
ATOM 2529 C C . ASN A 1 313 ? 1.960 11.722 -2.947 1.00 77.81 313 ASN A C 1
ATOM 2531 O O . ASN A 1 313 ? 2.720 11.003 -2.290 1.00 77.81 313 ASN A O 1
ATOM 2535 N N . PRO A 1 314 ? 0.704 11.341 -3.242 1.00 87.00 314 PRO A N 1
ATOM 2536 C CA . PRO A 1 314 ? 0.189 10.038 -2.848 1.00 87.00 314 PRO A CA 1
ATOM 2537 C C . PRO A 1 314 ? 0.985 8.910 -3.523 1.00 87.00 314 PRO A C 1
ATOM 2539 O O . PRO A 1 314 ? 1.236 8.989 -4.728 1.00 87.00 314 PRO A O 1
ATOM 2542 N N . PRO A 1 315 ? 1.354 7.843 -2.790 1.00 91.38 315 PRO A N 1
ATOM 2543 C CA . PRO A 1 315 ? 1.962 6.673 -3.403 1.00 91.38 315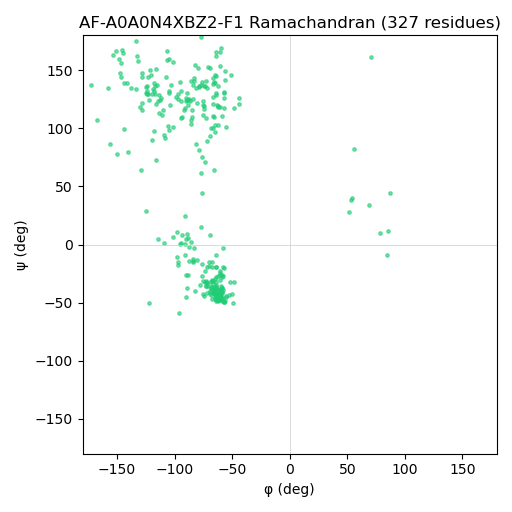 PRO A CA 1
ATOM 2544 C C . PRO A 1 315 ? 0.968 5.993 -4.346 1.00 91.38 315 PRO A C 1
ATOM 2546 O O . PRO A 1 315 ? -0.234 5.937 -4.066 1.00 91.38 315 PRO A O 1
ATOM 2549 N N . THR A 1 316 ? 1.470 5.415 -5.436 1.00 92.81 316 THR A N 1
ATOM 2550 C CA . THR A 1 316 ? 0.663 4.564 -6.313 1.00 92.81 316 THR A CA 1
ATOM 2551 C C . THR A 1 316 ? 0.196 3.349 -5.521 1.00 92.81 316 THR A C 1
ATOM 2553 O O . THR A 1 316 ? 1.011 2.574 -5.025 1.00 92.81 316 THR A O 1
ATOM 2556 N N . ILE A 1 317 ? -1.116 3.191 -5.366 1.00 93.31 317 ILE A N 1
ATOM 2557 C CA . ILE A 1 317 ? -1.691 2.052 -4.648 1.00 93.31 317 ILE A CA 1
ATOM 2558 C C . ILE A 1 317 ? -1.594 0.832 -5.560 1.00 93.31 317 ILE A C 1
ATOM 2560 O O . ILE A 1 317 ? -2.139 0.838 -6.660 1.00 93.31 317 ILE A O 1
ATOM 2564 N N . ILE A 1 318 ? -0.895 -0.197 -5.095 1.00 93.19 318 ILE A N 1
ATOM 2565 C CA . ILE A 1 318 ? -0.667 -1.436 -5.832 1.00 93.19 318 ILE A CA 1
ATOM 2566 C C . ILE A 1 318 ? -1.464 -2.526 -5.132 1.00 93.19 318 ILE A C 1
ATOM 2568 O O . ILE A 1 318 ? -1.217 -2.848 -3.963 1.00 93.19 318 ILE A O 1
ATOM 2572 N N . SER A 1 319 ? -2.446 -3.064 -5.843 1.00 86.75 319 SER A N 1
ATOM 2573 C CA . SER A 1 319 ? -3.299 -4.119 -5.326 1.00 86.75 319 SER A CA 1
ATOM 2574 C C . SER A 1 319 ? -2.603 -5.471 -5.414 1.00 86.75 319 SER A C 1
ATOM 2576 O O . SER A 1 319 ? -1.725 -5.725 -6.239 1.00 86.75 319 SER A O 1
ATOM 2578 N N . ARG A 1 320 ? -2.984 -6.346 -4.491 1.00 86.25 320 ARG A N 1
ATOM 2579 C CA . ARG A 1 320 ? -2.573 -7.740 -4.480 1.00 86.25 320 ARG A CA 1
ATOM 2580 C C . ARG A 1 320 ? -3.409 -8.524 -5.500 1.00 86.25 320 ARG A C 1
ATOM 2582 O O . ARG A 1 320 ? -4.623 -8.347 -5.529 1.00 86.25 320 ARG A O 1
ATOM 2589 N N . CYS A 1 321 ? -2.793 -9.397 -6.299 1.00 84.38 321 CYS A N 1
ATOM 2590 C CA . CYS A 1 321 ? -3.467 -10.046 -7.436 1.00 84.38 321 CYS A CA 1
ATOM 2591 C C . CYS A 1 321 ? -4.638 -10.962 -7.041 1.00 84.38 321 CYS A C 1
ATOM 2593 O O . CYS A 1 321 ? -5.601 -11.089 -7.786 1.00 84.38 321 CYS A O 1
ATOM 2595 N N . ASP A 1 322 ? -4.569 -11.614 -5.881 1.00 75.62 322 ASP A N 1
ATOM 2596 C CA . ASP A 1 322 ? -5.620 -12.487 -5.343 1.00 75.62 322 ASP A CA 1
ATOM 2597 C C . ASP A 1 322 ? -6.587 -11.753 -4.399 1.00 75.62 322 ASP A C 1
ATOM 2599 O O . ASP A 1 322 ? -7.431 -12.380 -3.759 1.00 75.62 322 ASP A O 1
ATOM 2603 N N . TYR A 1 323 ? -6.490 -10.423 -4.304 1.00 69.06 323 TYR A N 1
ATOM 2604 C CA . TYR A 1 323 ? -7.431 -9.628 -3.530 1.00 69.06 323 TYR A CA 1
ATOM 2605 C C . TYR A 1 323 ? -8.665 -9.285 -4.367 1.00 69.06 323 TYR A C 1
ATOM 2607 O O . TYR A 1 323 ? -8.652 -8.369 -5.188 1.00 69.06 323 TYR A O 1
ATOM 2615 N N . ALA A 1 324 ? -9.765 -9.989 -4.105 1.00 54.34 324 ALA A N 1
ATOM 2616 C CA . ALA A 1 324 ? -11.090 -9.574 -4.546 1.00 54.34 324 ALA A CA 1
ATOM 2617 C C . ALA A 1 324 ? -11.532 -8.360 -3.709 1.00 54.34 324 ALA A C 1
ATOM 2619 O O . ALA A 1 324 ? -12.107 -8.504 -2.631 1.00 54.34 324 ALA A O 1
ATOM 2620 N N . GLY A 1 325 ? -11.202 -7.151 -4.166 1.00 56.59 325 GLY A N 1
ATOM 2621 C CA . GLY A 1 325 ? -11.776 -5.935 -3.592 1.00 56.59 325 GLY A CA 1
ATOM 2622 C C . GLY A 1 325 ? -13.291 -5.873 -3.823 1.00 56.59 325 GLY A C 1
ATOM 2623 O O . GLY A 1 325 ? -13.802 -6.574 -4.701 1.00 56.59 325 GLY A O 1
ATOM 2624 N N . PRO A 1 326 ? -14.033 -5.037 -3.073 1.00 45.00 326 PRO A N 1
ATOM 2625 C CA . PRO A 1 326 ? -15.396 -4.710 -3.468 1.00 45.00 326 PRO A CA 1
ATOM 2626 C C . PRO A 1 326 ? -15.330 -4.122 -4.880 1.00 45.00 326 PRO A C 1
ATOM 2628 O O . PRO A 1 326 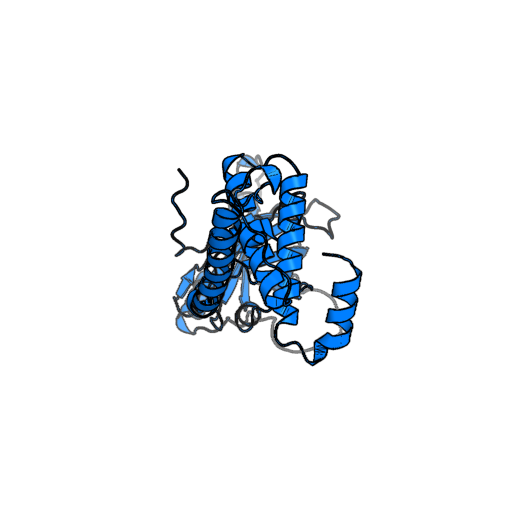? -14.528 -3.219 -5.123 1.00 45.00 326 PRO A O 1
ATOM 2631 N N . ALA A 1 327 ? -16.107 -4.685 -5.808 1.00 32.28 327 ALA A N 1
ATOM 2632 C CA . ALA A 1 327 ? -16.160 -4.219 -7.186 1.00 32.28 327 ALA A CA 1
ATOM 2633 C C . ALA A 1 327 ? -16.340 -2.697 -7.189 1.00 32.28 327 ALA A C 1
ATOM 2635 O O . ALA A 1 327 ? -17.320 -2.178 -6.656 1.00 32.28 327 ALA A O 1
ATOM 2636 N N . SER A 1 328 ? -15.357 -1.988 -7.732 1.00 33.16 328 SER A N 1
ATOM 2637 C CA . SER A 1 328 ? -15.473 -0.571 -8.043 1.00 33.16 328 SER A CA 1
ATOM 2638 C C . SER A 1 328 ? -16.539 -0.428 -9.128 1.00 33.16 328 SER A C 1
ATOM 2640 O O . SER A 1 328 ? -16.254 -0.693 -10.298 1.00 33.16 328 SER A O 1
ATOM 2642 N N . GLY A 1 329 ? -17.765 -0.118 -8.706 1.00 29.95 329 GLY A N 1
ATOM 2643 C CA . GLY A 1 329 ? -18.851 0.367 -9.556 1.00 29.95 329 GLY A CA 1
ATOM 2644 C C . GLY A 1 329 ? -18.805 1.878 -9.691 1.00 29.95 329 GLY A C 1
ATOM 2645 O O . GLY A 1 329 ? -18.383 2.534 -8.708 1.00 29.95 329 GLY A O 1
#

Radius of gyration: 27.09 Å; Cα contacts (8 Å, |Δi|>4): 483; chains: 1; bounding box: 79×44×79 Å

Solvent-accessible surface area (backbone atoms only — not comparable to full-atom values): 19024 Å² total; per-residue (Å²): 134,64,74,66,59,55,54,56,49,60,76,49,42,94,79,38,93,56,50,65,61,52,50,53,50,50,53,49,51,54,20,51,50,51,51,64,72,68,56,90,67,53,72,68,58,50,50,53,49,42,33,54,49,37,55,53,50,36,42,52,24,50,76,68,74,40,82,64,71,47,56,50,95,71,39,45,68,68,54,77,92,79,51,53,74,71,54,49,52,53,42,44,54,49,43,54,50,54,45,54,51,52,53,60,45,48,76,62,51,69,70,56,65,60,19,27,26,43,39,38,32,42,41,43,76,50,61,101,48,95,49,40,30,40,41,36,38,28,39,30,29,60,88,77,67,42,67,44,33,47,74,50,71,51,78,48,58,58,84,66,87,77,55,83,71,44,93,46,38,39,28,43,33,74,40,39,55,87,48,51,60,42,51,34,29,40,39,37,39,33,24,39,44,38,70,79,83,73,91,50,80,80,63,71,79,76,67,73,89,66,66,78,90,67,40,40,82,38,88,48,30,34,36,71,44,80,40,27,74,60,30,54,63,62,54,70,45,95,62,63,50,75,46,79,46,66,38,43,64,66,89,54,57,70,60,52,52,50,45,28,68,74,66,70,43,77,73,81,76,75,71,80,81,87,74,93,67,96,60,96,77,90,78,94,61,31,37,36,36,33,31,40,34,36,39,65,37,35,62,73,55,38,50,48,60,45,49,75,59,61,66,86,72,51,46,49,78,31,50,28,66,88,60,85,65,82,79,88,123

Organism: Haemonchus placei (NCBI:txid6290)

Foldseek 3Di:
DDPVVVVVCVVVVVVQPCPVVLVVLVLLLVLLVVVVVVDDDDPVNVQVSLQVNLLSVQLSCVSSVHQRAQADPSSHGDDPVRADPVRVVVSSVVSVVSSVVVVVVVVVVVPPFQWKKKKKDWQDWFAPDQFKKKKKKFKAFQVVLGTFWDIQIDIDHPPPPDDSPDLAMEIEFGHGPVQAQTKIKIKMWMWTFAAPDDPDPVVVPDDDGPDSVRTDTHTFWIATHTCSVCRNDVDQDPDWDKDKTWIGRDPCVVVQSVVCNVVVDGDPPDPPDDDPPPDPDDDNIIMIIMTMGMDSHGPVVCCSSCVVCPPPRNHHYMYTPPDPDDPPD

Nearest PDB structures (foldseek):
  8xm7-assembly1_B  TM=4.907E-01  e=1.423E-15  Homo sapiens
  8zj2-assembly1_B  TM=4.647E-01  e=2.077E-12  Homo sapiens
  8f9l-assembly2_B  TM=4.906E-01  e=5.490E-02  Gemella massiliensis
  8f90-assembly4_D  TM=4.730E-01  e=2.469E-01  Suipraeoptans intestinalis

pLDDT: mean 77.61, std 16.24, range [24.83, 96.56]

Mean predicted aligned error: 15.38 Å

Secondary structure (DSSP, 8-state):
--HHHHHHHHHTGGG-TTHHHHHHHHHHHHHHHHHHHTS---HHHHHHHHHHHHHHHHHHHHHTTPPPPPB-TTSPBPPGGGS-HHHHHHHHHHHHHHHHHHHHHHHHHTTS---EEEEEEEEEEE---SS-EEEEEEEEETTTTEE-B--EEEEE-TT----S---EEEEEEEE-GGGTT--EEEEEEEEEEES---S-TTTTTS-----GGG-EEEEEEEEEEE-HHHHHS----SS-EEEEEEEB--S-HHHHHHHHHHH-S------------S-------EEEEEEEEEESS-HHHHHHH-GGGGTSSPPEEE-BTT--PPP--